Protein AF-A0A7G1INW5-F1 (afdb_monomer)

Foldseek 3Di:
DDDDPPPQFFCFDWDAAPQPPDIATEREGEALDVVSVLVLLQVCLVVVFQHEFEAELRHGHGCLQDGHRYYYYYQLSNWDFPDAALVQQKTKTWQNHFQVNVQVVHVVSQWHQLADDPDRRTGNLRQQQQQAHHQQCVPRNTQLSFWQWWFFQASNSDTDIDGCPDPVVVLSVCNRNVSCPRGGTTMTMGRTDGHPDQKKWKFKFKDFFPVRVVCVVVVCCLVVASGWDKDWDPDDAFDPDPTGTIMIIIIGIDGDDPVRVVVCPPDDDDDPPDDDDDDDDDDDDPDRPRPRDTDIGRPDDPDPPPDPDPDDPDDDDDDDD

Nearest PDB structures (foldseek):
  4p8h-assembly2_B  TM=9.843E-01  e=8.070E-41  Mycobacterium tuberculosis H37Rv
  4f4q-assembly1_A  TM=9.851E-01  e=1.092E-40  Mycolicibacterium smegmatis MC2 155
  4p8m-assembly1_A  TM=9.332E-01  e=2.135E-41  Mycobacterium tuberculosis H37Rv
  4ff6-assembly1_A  TM=9.360E-01  e=2.888E-41  Mycobacterium tuberculosis
  4aut-assembly1_A  TM=9.882E-01  e=2.821E-37  Mycolicibacterium smegmatis

pLDDT: mean 79.27, std 26.84, range [24.95, 98.94]

InterPro domains:
  IPR006094 FAD linked oxidase, N-terminal [PF01565] (34-162)
  IPR016166 FAD-binding domain, PCMH-type [PS51387] (21-195)
  IPR016167 FAD-binding, type PCMH, subdomain 1 [G3DSA:3.30.43.10] (7-86)
  IPR016169 FAD-binding, type PCMH, subdomain 2 [G3DSA:3.30.465.10] (87-204)
  IPR036318 FAD-binding, type PCMH-like superfamily [SSF56176] (11-194)
  IPR050432 FAD-linked Oxidoreductases in Biosynthesis Pathways [PTHR13878] (26-263)

Solvent-accessible surface area (backbone atoms only — not comparable to full-atom values): 18188 Å² total; per-residue (Å²): 136,84,80,81,79,83,72,76,68,57,42,84,38,82,42,53,18,58,68,68,49,86,71,36,46,19,32,37,36,61,52,64,49,67,68,60,51,42,53,51,43,35,51,36,55,77,66,74,51,74,43,74,35,53,20,47,68,52,69,56,49,57,64,73,64,59,34,70,71,13,34,28,36,37,35,61,44,31,48,52,75,78,49,75,39,64,89,79,28,37,36,34,30,24,16,22,28,29,48,50,60,51,37,66,66,32,45,86,54,32,30,35,71,70,56,55,47,101,58,50,72,40,11,48,36,47,35,30,15,59,34,38,52,26,52,29,31,96,69,65,45,38,36,47,76,34,48,58,31,36,35,33,36,32,63,88,50,50,76,41,80,29,26,70,86,45,99,48,19,68,61,34,57,51,35,38,50,30,56,37,75,67,33,41,57,54,30,36,30,34,50,40,37,79,37,78,50,74,35,28,39,29,46,42,48,68,34,68,19,45,58,52,48,52,46,55,71,66,72,58,58,55,82,77,38,52,26,50,56,69,51,72,47,88,73,64,71,61,50,98,60,95,60,40,40,16,41,27,54,36,48,35,28,38,79,29,52,59,72,63,58,67,71,45,84,77,67,78,83,71,83,83,73,89,70,93,71,86,77,79,91,76,84,91,75,94,70,83,68,75,52,90,54,76,39,82,43,65,75,69,73,81,70,76,80,80,73,79,76,95,80,74,85,74,78,81,86,78,84,82,131

Mean predicted aligned error: 12.09 Å

Structure (mmCIF, N/CA/C/O backbone):
data_AF-A0A7G1INW5-F1
#
_entry.id   AF-A0A7G1INW5-F1
#
loop_
_atom_site.group_PDB
_atom_site.id
_atom_site.type_symbol
_atom_site.label_atom_id
_atom_site.label_alt_id
_atom_site.label_comp_id
_atom_site.label_asym_id
_atom_site.label_entity_id
_atom_site.label_seq_id
_atom_site.pdbx_PDB_ins_code
_atom_site.Cartn_x
_atom_site.Cartn_y
_atom_site.Cartn_z
_atom_site.occupancy
_atom_site.B_iso_or_equiv
_atom_site.auth_seq_id
_atom_site.auth_comp_id
_atom_site.auth_asym_id
_atom_site.auth_atom_id
_atom_site.pdbx_PDB_model_num
ATOM 1 N N . MET A 1 1 ? -14.902 -18.737 37.423 1.00 35.78 1 MET A N 1
ATOM 2 C CA . MET A 1 1 ? -14.352 -18.614 36.057 1.00 35.78 1 MET A CA 1
ATOM 3 C C . MET A 1 1 ? -13.953 -17.166 35.841 1.00 35.78 1 MET A C 1
ATOM 5 O O . MET A 1 1 ? -14.799 -16.330 35.567 1.00 35.78 1 MET A O 1
ATOM 9 N N . THR A 1 2 ? -12.687 -16.851 36.089 1.00 31.91 2 THR A N 1
ATOM 10 C CA . THR A 1 2 ? -12.099 -15.530 35.863 1.00 31.91 2 THR A CA 1
ATOM 11 C C . THR A 1 2 ? -11.792 -15.382 34.375 1.00 31.91 2 THR A C 1
ATOM 13 O O . THR A 1 2 ? -10.834 -15.964 33.873 1.00 31.91 2 THR A O 1
ATOM 16 N N . MET A 1 3 ? -12.636 -14.637 33.658 1.00 31.34 3 MET A N 1
ATOM 17 C CA . MET A 1 3 ? -12.328 -14.143 32.315 1.00 31.34 3 MET A CA 1
ATOM 18 C C . MET A 1 3 ? -11.122 -13.207 32.435 1.00 31.34 3 MET A C 1
ATOM 20 O O . MET A 1 3 ? -11.222 -12.130 33.019 1.00 31.34 3 MET A O 1
ATOM 24 N N . SER A 1 4 ? -9.967 -13.653 31.949 1.00 34.66 4 SER A N 1
ATOM 25 C CA . SER A 1 4 ? -8.759 -12.838 31.865 1.00 34.66 4 SER A CA 1
ATOM 26 C C . SER A 1 4 ? -8.990 -11.750 30.816 1.00 34.66 4 SER A C 1
ATOM 28 O O . SER A 1 4 ? -9.041 -12.025 29.618 1.00 34.66 4 SER A O 1
ATOM 30 N N . SER A 1 5 ? -9.203 -10.515 31.267 1.00 39.53 5 SER A N 1
ATOM 31 C CA . SER A 1 5 ? -9.251 -9.346 30.398 1.00 39.53 5 SER A CA 1
ATOM 32 C C . SER A 1 5 ? -7.827 -8.998 29.964 1.00 39.53 5 SER A C 1
ATOM 34 O O . SER A 1 5 ? -7.125 -8.264 30.660 1.00 39.53 5 SER A O 1
ATOM 36 N N . ASN A 1 6 ? -7.394 -9.498 28.809 1.00 37.25 6 ASN A N 1
ATOM 37 C CA . ASN A 1 6 ? -6.262 -8.910 28.093 1.00 37.25 6 ASN A CA 1
ATOM 38 C C . ASN A 1 6 ? -6.704 -7.550 27.532 1.00 37.25 6 ASN A C 1
ATOM 40 O O . ASN A 1 6 ? -7.019 -7.408 26.355 1.00 37.25 6 ASN A O 1
ATOM 44 N N . ALA A 1 7 ? -6.791 -6.543 28.400 1.00 45.34 7 ALA A N 1
ATOM 45 C CA . ALA A 1 7 ? -6.911 -5.163 27.969 1.00 45.34 7 ALA A CA 1
ATOM 46 C C . ALA A 1 7 ? -5.597 -4.792 27.265 1.00 45.34 7 ALA A C 1
ATOM 48 O O . ALA A 1 7 ? -4.561 -4.637 27.907 1.00 45.34 7 ALA A O 1
ATOM 49 N N . SER A 1 8 ? -5.616 -4.711 25.933 1.00 57.28 8 SER A N 1
ATOM 50 C CA . SER A 1 8 ? -4.491 -4.190 25.159 1.00 57.28 8 SER A CA 1
ATOM 51 C C . SER A 1 8 ? -4.379 -2.689 25.431 1.00 57.28 8 SER A C 1
ATOM 53 O O . SER A 1 8 ? -5.092 -1.878 24.834 1.00 57.28 8 SER A O 1
ATOM 55 N N . PHE A 1 9 ? -3.539 -2.314 26.390 1.00 75.00 9 PHE A N 1
ATOM 56 C CA . PHE A 1 9 ? -3.277 -0.913 26.691 1.00 75.00 9 PHE A CA 1
ATOM 57 C C . PHE A 1 9 ? -2.397 -0.305 25.598 1.00 75.00 9 PHE A C 1
ATOM 59 O O . PHE A 1 9 ? -1.414 -0.912 25.168 1.00 75.00 9 PHE A O 1
ATOM 66 N N . ALA A 1 10 ? -2.756 0.895 25.144 1.00 85.81 10 ALA A N 1
ATOM 67 C CA . ALA A 1 10 ? -1.883 1.663 24.275 1.00 85.81 10 ALA A CA 1
ATOM 68 C C . ALA A 1 10 ? -0.628 2.076 25.063 1.00 85.81 10 ALA A C 1
ATOM 70 O O . ALA A 1 10 ? -0.716 2.421 26.241 1.00 85.81 10 ALA A O 1
ATOM 71 N N . THR A 1 11 ? 0.542 1.991 24.431 1.00 94.00 11 THR A N 1
ATOM 72 C CA . THR A 1 11 ? 1.830 2.277 25.079 1.00 94.00 11 THR A CA 1
ATOM 73 C C . THR A 1 11 ? 2.397 3.603 24.575 1.00 94.00 11 THR A C 1
ATOM 75 O O . THR A 1 11 ? 2.613 3.717 23.362 1.00 94.00 11 THR A O 1
ATOM 78 N N . PRO A 1 12 ? 2.726 4.570 25.454 1.00 97.00 12 PRO A N 1
ATOM 79 C CA . PRO A 1 12 ? 3.440 5.777 25.053 1.00 97.00 12 PRO A CA 1
ATOM 80 C C . PRO A 1 12 ? 4.774 5.420 24.395 1.00 97.00 12 PRO A C 1
ATOM 82 O O . PRO A 1 12 ? 5.661 4.838 25.019 1.00 97.00 12 PRO A O 1
ATOM 85 N N . THR A 1 13 ? 4.923 5.757 23.118 1.00 98.44 13 THR A N 1
ATOM 86 C CA . THR A 1 13 ? 6.067 5.340 22.307 1.00 98.44 13 THR A CA 1
ATOM 87 C C . THR A 1 13 ? 6.607 6.515 21.510 1.00 98.44 13 THR A C 1
ATOM 89 O O . THR A 1 13 ? 5.866 7.218 20.824 1.00 98.44 13 THR A O 1
ATOM 92 N N . ARG A 1 14 ? 7.928 6.713 21.557 1.00 98.44 14 ARG A N 1
ATOM 93 C CA . ARG A 1 14 ? 8.626 7.653 20.675 1.00 98.44 14 ARG A CA 1
ATOM 94 C C . ARG A 1 14 ? 8.758 7.041 19.281 1.00 98.44 14 ARG A C 1
ATOM 96 O O . ARG A 1 14 ? 9.449 6.039 19.111 1.00 98.44 14 ARG A O 1
ATOM 103 N N . LEU A 1 15 ? 8.134 7.664 18.290 1.00 98.69 15 LEU A N 1
ATOM 104 C CA . LEU A 1 15 ? 8.113 7.213 16.903 1.00 98.69 15 LEU A CA 1
ATOM 105 C C . LEU A 1 15 ? 8.943 8.128 16.005 1.00 98.69 15 LEU A C 1
ATOM 107 O O . LEU A 1 15 ? 9.103 9.316 16.275 1.00 98.69 15 LEU A O 1
ATOM 111 N N . THR A 1 16 ? 9.462 7.535 14.933 1.00 98.69 16 THR A N 1
ATOM 112 C CA . THR A 1 16 ? 10.056 8.221 13.780 1.00 98.69 16 THR A CA 1
ATOM 113 C C . THR A 1 16 ? 9.686 7.447 12.512 1.00 98.69 16 THR A C 1
ATOM 115 O O . THR A 1 16 ? 9.331 6.255 12.580 1.00 98.69 16 THR A O 1
ATOM 118 N N . GLY A 1 17 ? 9.796 8.100 11.357 1.00 98.38 17 GLY A N 1
ATOM 119 C CA . GLY A 1 17 ? 9.902 7.421 10.069 1.00 98.38 17 GLY A CA 1
ATOM 120 C C . GLY A 1 17 ? 11.229 6.677 9.908 1.00 98.38 17 GLY A C 1
ATOM 121 O O . GLY A 1 17 ? 12.112 6.721 10.771 1.00 98.38 17 GLY A O 1
ATOM 122 N N . TRP A 1 18 ? 11.403 6.009 8.771 1.00 98.31 18 TRP A N 1
ATOM 123 C CA . TRP A 1 18 ? 12.612 5.236 8.472 1.00 98.31 18 TRP A CA 1
ATOM 124 C C . TRP A 1 18 ? 13.891 6.089 8.481 1.00 98.31 18 TRP A C 1
ATOM 126 O O . TRP A 1 18 ? 14.957 5.601 8.856 1.00 98.31 18 TRP A O 1
ATOM 136 N N . GLY A 1 19 ? 13.778 7.381 8.144 1.00 98.12 19 GLY A N 1
ATOM 137 C CA . GLY A 1 19 ? 14.882 8.344 8.178 1.00 98.12 19 GLY A CA 1
ATOM 138 C C . GLY A 1 19 ? 15.325 8.769 9.583 1.00 98.12 19 GLY A C 1
ATOM 139 O O . GLY A 1 19 ? 16.344 9.441 9.712 1.00 98.12 19 GLY A O 1
ATOM 140 N N . ARG A 1 20 ? 14.599 8.371 10.640 1.00 98.38 20 ARG A N 1
ATOM 141 C CA . ARG A 1 20 ? 14.895 8.693 12.051 1.00 98.38 20 ARG A CA 1
ATOM 142 C C . ARG A 1 20 ? 14.927 10.196 12.375 1.00 98.38 20 ARG A C 1
ATOM 144 O O . ARG A 1 20 ? 15.610 10.614 13.310 1.00 98.38 20 ARG A O 1
ATOM 151 N N . THR A 1 21 ? 14.171 11.001 11.636 1.00 98.19 21 THR A N 1
ATOM 152 C CA . THR A 1 21 ? 14.002 12.447 11.857 1.00 98.19 21 THR A CA 1
ATOM 153 C C . THR A 1 21 ? 12.649 12.755 12.516 1.00 98.19 21 THR A C 1
ATOM 155 O O . THR A 1 21 ? 11.816 11.862 12.664 1.00 98.19 21 THR A O 1
ATOM 158 N N . ALA A 1 22 ? 12.455 14.007 12.957 1.00 98.12 22 ALA A N 1
ATOM 159 C CA . ALA A 1 22 ? 11.189 14.546 13.484 1.00 98.12 22 ALA A CA 1
ATOM 160 C C . ALA A 1 22 ? 10.443 13.625 14.485 1.00 98.12 22 ALA A C 1
ATOM 162 O O . ALA A 1 22 ? 9.291 13.248 14.252 1.00 98.12 22 ALA A O 1
ATOM 163 N N . PRO A 1 23 ? 11.081 13.230 15.604 1.00 98.50 23 PRO A N 1
ATOM 164 C CA . PRO A 1 23 ? 10.469 12.318 16.559 1.00 98.50 23 PRO A CA 1
ATOM 165 C C . PRO A 1 23 ? 9.257 12.942 17.255 1.00 98.50 23 PRO A C 1
ATOM 167 O O . PRO A 1 23 ? 9.300 14.095 17.680 1.00 98.50 23 PRO A O 1
ATOM 170 N N . SER A 1 24 ? 8.217 12.141 17.471 1.00 98.56 24 SER A N 1
ATOM 171 C CA . SER A 1 24 ? 7.068 12.501 18.308 1.00 98.56 24 SER A CA 1
ATOM 172 C C . SER A 1 24 ? 6.654 11.321 19.190 1.00 98.56 24 SER A C 1
ATOM 174 O O . SER A 1 24 ? 6.980 10.172 18.889 1.00 98.56 24 SER A O 1
ATOM 176 N N . VAL A 1 25 ? 5.997 11.594 20.320 1.00 98.44 25 VAL A N 1
ATOM 177 C CA . VAL A 1 25 ? 5.454 10.551 21.205 1.00 98.44 25 VAL A CA 1
ATOM 178 C C . VAL A 1 25 ? 3.970 10.386 20.915 1.00 98.44 25 VAL A C 1
ATOM 180 O O . VAL A 1 25 ? 3.252 11.382 20.848 1.00 98.44 25 VAL A O 1
ATOM 183 N N . ALA A 1 26 ? 3.531 9.144 20.748 1.00 98.00 26 ALA A N 1
ATOM 184 C CA . ALA A 1 26 ? 2.137 8.773 20.548 1.00 98.00 26 ALA A CA 1
ATOM 185 C C . ALA A 1 26 ? 1.792 7.570 21.427 1.00 98.00 26 ALA A C 1
ATOM 187 O O . ALA A 1 26 ? 2.672 6.765 21.743 1.00 98.00 26 ALA A O 1
ATOM 188 N N . ASP A 1 27 ? 0.520 7.415 21.770 1.00 97.12 27 ASP A N 1
ATOM 189 C CA . ASP A 1 27 ? 0.032 6.174 22.357 1.00 97.12 27 ASP A CA 1
ATOM 190 C C . ASP A 1 27 ? -0.114 5.141 21.240 1.00 97.12 27 ASP A C 1
ATOM 192 O O . ASP A 1 27 ? -0.827 5.369 20.265 1.00 97.12 27 ASP A O 1
ATOM 196 N N . VAL A 1 28 ? 0.594 4.016 21.340 1.00 98.00 28 VAL A N 1
ATOM 197 C CA . VAL A 1 28 ? 0.582 2.969 20.311 1.00 98.00 28 VAL A CA 1
ATOM 198 C C . VAL A 1 28 ? -0.287 1.807 20.759 1.00 98.00 28 VAL A C 1
ATOM 200 O O . VAL A 1 28 ? 0.054 1.106 21.712 1.00 98.00 28 VAL A O 1
ATOM 203 N N . LEU A 1 29 ? -1.386 1.579 20.045 1.00 97.38 29 LEU A N 1
ATOM 204 C CA . LEU A 1 29 ? -2.215 0.387 20.180 1.00 97.38 29 LEU A CA 1
ATOM 205 C C . LEU A 1 29 ? -1.745 -0.674 19.184 1.00 97.38 29 LEU A C 1
ATOM 207 O O . LEU A 1 29 ? -1.692 -0.422 17.983 1.00 97.38 29 LEU A O 1
ATOM 211 N N . ARG A 1 30 ? -1.468 -1.880 19.677 1.00 97.44 30 ARG A N 1
ATOM 212 C CA . ARG A 1 30 ? -1.197 -3.058 18.850 1.00 97.44 30 ARG A CA 1
ATOM 213 C C . ARG A 1 30 ? -2.062 -4.212 19.329 1.00 97.44 30 ARG A C 1
ATOM 215 O O . ARG A 1 30 ? -1.962 -4.624 20.481 1.00 97.44 30 ARG A O 1
ATOM 222 N N . THR A 1 31 ? -2.903 -4.731 18.447 1.00 96.81 31 THR A N 1
ATOM 223 C CA . THR A 1 31 ? -3.832 -5.821 18.753 1.00 96.81 31 THR A CA 1
ATOM 224 C C . THR A 1 31 ? -4.128 -6.617 17.480 1.00 96.81 31 THR A C 1
ATOM 226 O O . THR A 1 31 ? -4.162 -6.019 16.403 1.00 96.81 31 THR A O 1
ATOM 229 N N . PRO A 1 32 ? -4.320 -7.944 17.568 1.00 96.12 32 PRO A N 1
ATOM 230 C CA . PRO A 1 32 ? -4.829 -8.741 16.455 1.00 96.12 32 PRO A CA 1
ATOM 231 C C . PRO A 1 32 ? -6.358 -8.670 16.314 1.00 96.12 32 PRO A C 1
ATOM 233 O O . PRO A 1 32 ? -6.903 -9.245 15.380 1.00 96.12 32 PRO A O 1
ATOM 236 N N . ASP A 1 33 ? -7.057 -8.017 17.247 1.00 95.94 33 ASP A N 1
ATOM 237 C CA . ASP A 1 33 ? -8.519 -7.960 17.278 1.00 95.94 33 ASP A CA 1
ATOM 238 C C . ASP A 1 33 ? -9.048 -6.681 16.589 1.00 95.94 33 ASP A C 1
ATOM 240 O O . ASP A 1 33 ? -8.858 -5.580 17.129 1.00 95.94 33 ASP A O 1
ATOM 244 N N . PRO A 1 34 ? -9.731 -6.788 15.430 1.00 94.38 34 PRO A N 1
ATOM 245 C CA . PRO A 1 34 ? -10.283 -5.631 14.726 1.00 94.38 34 PRO A CA 1
ATOM 246 C C . PRO A 1 34 ? -11.381 -4.906 15.521 1.00 94.38 34 PRO A C 1
ATOM 248 O O . PRO A 1 34 ? -11.529 -3.693 15.374 1.00 94.38 34 PRO A O 1
ATOM 251 N N . GLU A 1 35 ? -12.094 -5.583 16.427 1.00 93.75 35 GLU A N 1
ATOM 252 C CA . GLU A 1 35 ? -13.106 -4.946 17.283 1.00 93.75 35 GLU A CA 1
ATOM 253 C C . GLU A 1 35 ? -12.471 -3.988 18.293 1.00 93.75 35 GLU A C 1
ATOM 255 O O . GLU A 1 35 ? -13.030 -2.944 18.642 1.00 93.75 35 GLU A O 1
ATOM 260 N N . VAL A 1 36 ? -11.269 -4.316 18.771 1.00 95.12 36 VAL A N 1
ATOM 261 C CA . VAL A 1 36 ? -10.503 -3.427 19.651 1.00 95.12 36 VAL A CA 1
ATOM 262 C C . VAL A 1 36 ? -10.016 -2.198 18.882 1.00 95.12 36 VAL A C 1
ATOM 264 O O . VAL A 1 36 ? -10.053 -1.095 19.430 1.00 95.12 36 VAL A O 1
ATOM 267 N N . ILE A 1 37 ? -9.625 -2.360 17.613 1.00 95.50 37 ILE A N 1
ATOM 268 C CA . ILE A 1 37 ? -9.266 -1.246 16.720 1.00 95.50 37 ILE A CA 1
ATOM 269 C C . ILE A 1 37 ? -10.476 -0.322 16.519 1.00 95.50 37 ILE A C 1
ATOM 271 O O . ILE A 1 37 ? -10.365 0.881 16.755 1.00 95.50 37 ILE A O 1
ATOM 275 N N . ALA A 1 38 ? -11.643 -0.878 16.178 1.00 94.00 38 ALA A N 1
ATOM 276 C CA . ALA A 1 38 ? -12.883 -0.121 15.993 1.00 94.00 38 ALA A CA 1
ATOM 277 C C . ALA A 1 38 ? -13.277 0.678 17.244 1.00 94.00 38 ALA A C 1
ATOM 279 O O . ALA A 1 38 ? -13.530 1.882 17.172 1.00 94.00 38 ALA A O 1
ATOM 280 N N . LYS A 1 39 ? -13.229 0.044 18.423 1.00 92.75 39 LYS A N 1
ATOM 281 C CA . LYS A 1 39 ? -13.494 0.716 19.706 1.00 92.75 39 LYS A CA 1
ATOM 282 C C . LYS A 1 39 ? -12.496 1.833 20.003 1.00 92.75 39 LYS A C 1
ATOM 284 O O . LYS A 1 39 ? -12.881 2.838 20.597 1.00 92.75 39 LYS A O 1
ATOM 289 N N . ALA A 1 40 ? -11.228 1.670 19.633 1.00 92.62 40 ALA A N 1
ATOM 290 C CA . ALA A 1 40 ? -10.216 2.701 19.834 1.00 92.62 40 ALA A CA 1
ATOM 291 C C . ALA A 1 40 ? -10.452 3.921 18.930 1.00 92.62 40 ALA A C 1
ATOM 293 O O . ALA A 1 40 ? -10.349 5.050 19.408 1.00 92.62 40 ALA A O 1
ATOM 294 N N . VAL A 1 41 ? -10.837 3.701 17.667 1.00 92.25 41 VAL A N 1
ATOM 295 C CA . VAL A 1 41 ? -11.209 4.777 16.733 1.00 92.25 41 VAL A CA 1
ATOM 296 C C . VAL A 1 41 ? -12.448 5.528 17.221 1.00 92.25 41 VAL A C 1
ATOM 298 O O . VAL A 1 41 ? -12.394 6.750 17.343 1.00 92.25 41 VAL A O 1
ATOM 301 N N . ALA A 1 42 ? -13.516 4.815 17.592 1.00 89.38 42 ALA A N 1
ATOM 302 C CA . ALA A 1 42 ? -14.740 5.434 18.107 1.00 89.38 42 ALA A CA 1
ATOM 303 C C . ALA A 1 42 ? -14.469 6.292 19.358 1.00 89.38 42 ALA A C 1
ATOM 305 O O . ALA A 1 42 ? -14.872 7.449 19.432 1.00 89.38 42 ALA A O 1
ATOM 306 N N . ARG A 1 43 ? -13.678 5.773 20.311 1.00 88.12 43 ARG A N 1
ATOM 307 C CA . ARG A 1 43 ? -13.267 6.539 21.501 1.00 88.12 43 ARG A CA 1
ATOM 308 C C . ARG A 1 43 ? -12.487 7.800 21.149 1.00 88.12 43 ARG A C 1
ATOM 310 O O . ARG A 1 43 ? -12.674 8.822 21.804 1.00 88.12 43 ARG A O 1
ATOM 317 N N . ALA A 1 44 ? -11.591 7.734 20.166 1.00 87.19 44 ALA A N 1
ATOM 318 C CA . ALA A 1 44 ? -10.801 8.887 19.750 1.00 87.19 44 ALA A CA 1
ATOM 319 C C . ALA A 1 44 ? -11.668 9.979 19.099 1.00 87.19 44 ALA A C 1
ATOM 321 O O . ALA A 1 44 ? -11.397 11.162 19.322 1.00 87.19 44 ALA A O 1
ATOM 322 N N . ALA A 1 45 ? -12.716 9.586 18.366 1.00 83.88 45 ALA A N 1
ATOM 323 C CA . ALA A 1 45 ? -13.694 10.496 17.775 1.00 83.88 45 ALA A CA 1
ATOM 324 C C . ALA A 1 45 ? -14.552 11.206 18.839 1.00 83.88 45 ALA A C 1
ATOM 326 O O . ALA A 1 45 ? -14.691 12.427 18.791 1.00 83.88 45 ALA A O 1
ATOM 327 N N . ASP A 1 46 ? -15.043 10.476 19.846 1.00 80.69 46 ASP A N 1
ATOM 328 C CA . ASP A 1 46 ? -15.917 11.028 20.898 1.00 80.69 46 ASP A CA 1
ATOM 329 C C . ASP A 1 46 ? -15.194 11.974 21.871 1.00 80.69 46 ASP A C 1
ATOM 331 O O . ASP A 1 46 ? -15.797 12.862 22.471 1.00 80.69 46 ASP A O 1
ATOM 335 N N . SER A 1 47 ? -13.891 11.772 22.065 1.00 76.25 47 SER A N 1
ATOM 336 C CA . SER A 1 47 ? -13.110 12.462 23.101 1.00 76.25 47 SER A CA 1
ATOM 337 C C . SER A 1 47 ? -12.443 13.760 22.636 1.00 76.25 47 SER A C 1
ATOM 339 O O . SER A 1 47 ? -11.762 14.405 23.433 1.00 76.25 47 SER A O 1
ATOM 341 N N . GLY A 1 48 ? -12.599 14.151 21.363 1.00 69.25 48 GLY A N 1
ATOM 342 C CA . GLY A 1 48 ? -11.926 15.333 20.806 1.00 69.25 48 GLY A CA 1
ATOM 343 C C . GLY A 1 48 ? -10.396 15.255 20.901 1.00 69.25 48 GLY A C 1
ATOM 344 O O . GLY A 1 48 ? -9.721 16.276 21.032 1.00 69.25 48 GLY A O 1
ATOM 345 N N . THR A 1 49 ? -9.845 14.037 20.903 1.00 82.50 49 THR A N 1
ATOM 346 C CA . THR A 1 49 ? -8.399 13.801 21.009 1.00 82.50 49 THR A CA 1
ATOM 347 C C . THR A 1 49 ? -7.642 14.322 19.788 1.00 82.50 49 THR A C 1
ATOM 349 O O . THR A 1 49 ? -8.213 14.740 18.783 1.00 82.50 49 THR A O 1
ATOM 352 N N . ARG A 1 50 ? -6.309 14.242 19.841 1.00 91.75 50 ARG A N 1
ATOM 353 C CA . ARG A 1 50 ? -5.388 14.573 18.741 1.00 91.75 50 ARG A CA 1
ATOM 354 C C . ARG A 1 50 ? -5.532 13.666 17.499 1.00 91.75 50 ARG A C 1
ATOM 356 O O . ARG A 1 50 ? -4.702 13.749 16.600 1.00 91.75 50 ARG A O 1
ATOM 363 N N . GLY A 1 51 ? -6.552 12.809 17.436 1.00 93.31 51 GLY A N 1
ATOM 364 C CA . GLY A 1 51 ? -6.863 11.943 16.301 1.00 93.31 51 GLY A CA 1
ATOM 365 C C . GLY A 1 51 ? -6.146 10.593 16.325 1.00 93.31 51 GLY A C 1
ATOM 366 O O . GLY A 1 51 ? -5.451 10.236 17.283 1.00 93.31 51 GLY A O 1
ATOM 367 N N . VAL A 1 52 ? -6.315 9.844 15.236 1.00 95.31 52 VAL A N 1
ATOM 368 C CA . VAL A 1 52 ? -5.797 8.483 15.056 1.00 95.31 52 VAL A CA 1
ATOM 369 C C . VAL A 1 52 ? -5.094 8.381 13.710 1.00 95.31 52 VAL A C 1
ATOM 371 O O . VAL A 1 52 ? -5.585 8.926 12.726 1.00 95.31 52 VAL A O 1
ATOM 374 N N . ILE A 1 53 ? -3.978 7.656 13.655 1.00 98.06 53 ILE A N 1
ATOM 375 C CA . ILE A 1 53 ? -3.348 7.267 12.390 1.00 98.06 53 ILE A CA 1
ATOM 376 C C . ILE A 1 53 ? -2.959 5.789 12.409 1.00 98.06 53 ILE A C 1
ATOM 378 O O . ILE A 1 53 ? -2.506 5.258 13.429 1.00 98.06 53 ILE A O 1
ATOM 382 N N . ALA A 1 54 ? -3.128 5.110 11.278 1.00 98.50 54 ALA A N 1
ATOM 383 C CA . ALA A 1 54 ? -2.636 3.752 11.109 1.00 98.50 54 ALA A CA 1
ATOM 384 C C . ALA A 1 54 ? -1.118 3.755 10.879 1.00 98.50 54 ALA A C 1
ATOM 386 O O . ALA A 1 54 ? -0.560 4.617 10.200 1.00 98.50 54 ALA A O 1
ATOM 387 N N . ARG A 1 55 ? -0.436 2.741 11.405 1.00 98.81 55 ARG A N 1
ATOM 388 C CA . ARG A 1 55 ? 0.986 2.499 11.179 1.00 98.81 55 ARG A CA 1
ATOM 389 C C . ARG A 1 55 ? 1.187 1.063 10.720 1.00 98.81 55 ARG A C 1
ATOM 391 O O . ARG A 1 55 ? 0.822 0.118 11.408 1.00 98.81 55 ARG A O 1
ATOM 398 N N . GLY A 1 56 ? 1.793 0.911 9.546 1.00 98.69 56 GLY A N 1
ATOM 399 C CA . GLY A 1 56 ? 2.300 -0.375 9.070 1.00 98.69 56 GLY A CA 1
ATOM 400 C C . GLY A 1 56 ? 3.695 -0.669 9.627 1.00 98.69 56 GLY A C 1
ATOM 401 O O . GLY A 1 56 ? 4.046 -0.307 10.744 1.00 98.69 56 GLY A O 1
ATOM 402 N N . LEU A 1 57 ? 4.573 -1.228 8.796 1.00 98.62 57 LEU A N 1
ATOM 403 C CA . LEU A 1 57 ? 5.952 -1.544 9.190 1.00 98.62 57 LEU A CA 1
ATOM 404 C C . LEU A 1 57 ? 6.879 -0.313 9.336 1.00 98.62 57 LEU A C 1
ATOM 406 O O . LEU A 1 57 ? 8.072 -0.478 9.569 1.00 98.62 57 LEU A O 1
ATOM 410 N N . GLY A 1 58 ? 6.391 0.925 9.198 1.00 98.06 58 GLY A N 1
ATOM 411 C CA . GLY A 1 58 ? 7.204 2.133 9.420 1.00 98.06 58 GLY A CA 1
ATOM 412 C C . GLY A 1 58 ? 8.357 2.321 8.423 1.00 98.06 58 GLY A C 1
ATOM 413 O O . GLY A 1 58 ? 9.429 2.777 8.808 1.00 98.06 58 GLY A O 1
ATOM 414 N N . ARG A 1 59 ? 8.158 1.915 7.160 1.00 98.56 59 ARG A N 1
ATOM 415 C CA . ARG A 1 59 ? 9.149 2.048 6.071 1.00 98.56 59 ARG A CA 1
ATOM 416 C C . ARG A 1 59 ? 9.030 3.352 5.273 1.00 98.56 59 ARG A C 1
ATOM 418 O O . ARG A 1 59 ? 9.935 3.659 4.507 1.00 98.56 59 ARG A O 1
ATOM 425 N N . SER A 1 60 ? 7.962 4.127 5.475 1.00 98.12 60 SER A N 1
ATOM 426 C CA . SER A 1 60 ? 7.930 5.523 5.030 1.00 98.12 60 SER A CA 1
ATOM 427 C C . SER A 1 60 ? 9.005 6.318 5.773 1.00 98.12 60 SER A C 1
ATOM 429 O O . SER A 1 60 ? 9.224 6.106 6.968 1.00 98.12 60 SER A O 1
ATOM 431 N N . TYR A 1 61 ? 9.703 7.202 5.063 1.00 98.56 61 TYR A N 1
ATOM 432 C CA . TYR A 1 61 ? 10.831 7.953 5.615 1.00 98.56 61 TYR A CA 1
ATOM 433 C C . TYR A 1 61 ? 10.392 9.123 6.495 1.00 98.56 61 TYR A C 1
ATOM 435 O O . TYR A 1 61 ? 11.092 9.423 7.462 1.00 98.56 61 TYR A O 1
ATOM 443 N N . GLY A 1 62 ? 9.269 9.754 6.141 1.00 97.38 62 GLY A N 1
ATOM 444 C CA . GLY A 1 62 ? 8.723 10.934 6.807 1.00 97.38 62 GLY A CA 1
ATOM 445 C C . GLY A 1 62 ? 7.834 10.606 8.007 1.00 97.38 62 GLY A C 1
ATOM 446 O O . GLY A 1 62 ? 7.985 9.579 8.665 1.00 97.38 62 GLY A O 1
ATOM 447 N N . ASP A 1 63 ? 6.890 11.497 8.283 1.00 98.25 63 ASP A N 1
ATOM 448 C CA . ASP A 1 63 ? 6.057 11.532 9.486 1.00 98.25 63 ASP A CA 1
ATOM 449 C C . ASP A 1 63 ? 4.593 11.115 9.255 1.00 98.25 63 ASP A C 1
ATOM 451 O O . ASP A 1 63 ? 3.777 11.180 10.170 1.00 98.25 63 ASP A O 1
ATOM 455 N N . ASN A 1 64 ? 4.252 10.602 8.072 1.00 98.19 64 ASN A N 1
ATOM 456 C CA . ASN A 1 64 ? 2.883 10.190 7.741 1.00 98.19 64 ASN A CA 1
ATOM 457 C C . ASN A 1 64 ? 2.322 9.044 8.611 1.00 98.19 64 ASN A C 1
ATOM 459 O O . ASN A 1 64 ? 1.113 8.874 8.684 1.00 98.19 64 ASN A O 1
ATOM 463 N N . ALA A 1 65 ? 3.172 8.262 9.286 1.00 98.44 65 ALA A N 1
ATOM 464 C CA . ALA A 1 65 ? 2.770 7.134 10.138 1.00 98.44 65 ALA A CA 1
ATOM 465 C C . ALA A 1 65 ? 3.039 7.379 11.639 1.00 98.44 65 ALA A C 1
ATOM 467 O O . ALA A 1 65 ? 3.403 6.447 12.372 1.00 98.44 65 ALA A O 1
ATOM 468 N N . GLN A 1 66 ? 2.944 8.635 12.084 1.00 98.44 66 GLN A N 1
ATOM 469 C CA . GLN A 1 66 ? 3.045 9.053 13.486 1.00 98.44 66 GLN A CA 1
ATOM 470 C C . GLN A 1 66 ? 2.013 10.144 13.797 1.00 98.44 66 GLN A C 1
ATOM 472 O O . GLN A 1 66 ? 1.660 10.934 12.931 1.00 98.44 66 GLN A O 1
ATOM 477 N N . ASN A 1 67 ? 1.546 10.200 15.047 1.00 97.75 67 ASN A N 1
ATOM 478 C CA . ASN A 1 67 ? 0.614 11.230 15.500 1.00 97.75 67 ASN A CA 1
ATOM 479 C C . ASN A 1 67 ? 1.004 11.746 16.894 1.00 97.75 67 ASN A C 1
ATOM 481 O O . ASN A 1 67 ? 0.649 11.156 17.913 1.00 97.75 67 ASN A O 1
ATOM 485 N N . GLY A 1 68 ? 1.770 12.838 16.937 1.00 97.25 68 GLY A N 1
ATOM 486 C CA . GLY A 1 68 ? 2.286 13.411 18.181 1.00 97.25 68 GLY A CA 1
ATOM 487 C C . GLY A 1 68 ? 1.178 13.846 19.148 1.00 97.25 68 GLY A C 1
ATOM 488 O O . GLY A 1 68 ? 0.392 14.752 18.846 1.00 97.25 68 GLY A O 1
ATOM 489 N N . GLY A 1 69 ? 1.158 13.218 20.326 1.00 95.31 69 GLY A N 1
ATOM 490 C CA . GLY A 1 69 ? 0.145 13.405 21.367 1.00 95.31 69 GLY A CA 1
ATOM 491 C C . GLY A 1 69 ? -1.201 12.739 21.067 1.00 95.31 69 GLY A C 1
ATOM 492 O O . GLY A 1 69 ? -2.165 13.010 21.777 1.00 95.31 69 GLY A O 1
ATOM 493 N N . GLY A 1 70 ? -1.291 11.930 20.008 1.00 95.56 70 GLY A N 1
ATOM 494 C CA . GLY A 1 70 ? -2.494 11.193 19.628 1.00 95.56 70 GLY A CA 1
ATOM 495 C C . GLY A 1 70 ? -2.293 9.681 19.638 1.00 95.56 70 GLY A C 1
ATOM 496 O O . GLY A 1 70 ? -1.325 9.165 20.202 1.00 95.56 70 GLY A O 1
ATOM 497 N N . LEU A 1 71 ? -3.227 8.979 18.996 1.00 95.75 71 LEU A N 1
ATOM 498 C CA . LEU A 1 71 ? -3.226 7.524 18.886 1.00 95.75 71 LEU A CA 1
ATOM 499 C C . LEU A 1 71 ? -2.576 7.081 17.572 1.00 95.75 71 LEU A C 1
ATOM 501 O O . LEU A 1 71 ? -2.867 7.608 16.495 1.00 95.75 71 LEU A O 1
ATOM 505 N N . VAL A 1 72 ? -1.734 6.059 17.661 1.00 98.12 72 VAL A N 1
ATOM 506 C CA . VAL A 1 72 ? -1.192 5.323 16.520 1.00 98.12 72 VAL A CA 1
ATOM 507 C C . VAL A 1 72 ? -1.622 3.867 16.641 1.00 98.12 72 VAL A C 1
ATOM 509 O O . VAL A 1 72 ? -1.399 3.236 17.672 1.00 98.12 72 VAL A O 1
ATOM 512 N N . ILE A 1 73 ? -2.218 3.315 15.588 1.00 98.00 73 ILE A N 1
ATOM 513 C CA . ILE A 1 73 ? -2.615 1.903 15.556 1.00 98.00 73 ILE A CA 1
ATOM 514 C C . ILE A 1 73 ? -1.599 1.121 14.727 1.00 98.00 73 ILE A C 1
ATOM 516 O O . ILE A 1 73 ? -1.511 1.297 13.514 1.00 98.00 73 ILE A O 1
ATOM 520 N N . ASP A 1 74 ? -0.817 0.265 15.384 1.00 98.56 74 ASP A N 1
ATOM 521 C CA . ASP A 1 74 ? 0.105 -0.659 14.727 1.00 98.56 74 ASP A CA 1
ATOM 522 C C . ASP A 1 74 ? -0.678 -1.824 14.110 1.00 98.56 74 ASP A C 1
ATOM 524 O O . ASP A 1 74 ? -1.071 -2.782 14.783 1.00 98.56 74 ASP A O 1
ATOM 528 N N . MET A 1 75 ? -0.868 -1.737 12.796 1.00 98.62 75 MET A N 1
ATOM 529 C CA . MET A 1 75 ? -1.629 -2.704 12.014 1.00 98.62 75 MET A CA 1
ATOM 530 C C . MET A 1 75 ? -0.889 -4.027 11.820 1.00 98.62 75 MET A C 1
ATOM 532 O O . MET A 1 75 ? -1.504 -4.988 11.377 1.00 98.62 75 MET A O 1
ATOM 536 N N . SER A 1 76 ? 0.397 -4.142 12.181 1.00 97.44 76 SER A N 1
ATOM 537 C CA . SER A 1 76 ? 1.142 -5.406 12.047 1.00 97.44 76 SER A CA 1
ATOM 538 C C . SER A 1 76 ? 0.601 -6.541 12.924 1.00 97.44 76 SER A C 1
ATOM 540 O O . SER A 1 76 ? 0.975 -7.695 12.720 1.00 97.44 76 SER A O 1
ATOM 542 N N . GLY A 1 77 ? -0.251 -6.225 13.909 1.00 95.19 77 GLY A N 1
ATOM 543 C CA . GLY A 1 77 ? -0.988 -7.219 14.692 1.00 95.19 77 GLY A CA 1
ATOM 544 C C . GLY A 1 77 ? -2.091 -7.936 13.904 1.00 95.19 77 GLY A C 1
ATOM 545 O O . GLY A 1 77 ? -2.411 -9.070 14.241 1.00 95.19 77 GLY A O 1
ATOM 546 N N . LEU A 1 78 ? -2.631 -7.310 12.853 1.00 97.00 78 LEU A N 1
ATOM 547 C CA . LEU A 1 78 ? -3.721 -7.826 12.024 1.00 97.00 78 LEU A CA 1
ATOM 548 C C . LEU A 1 78 ? -3.143 -8.315 10.684 1.00 97.00 78 LEU A C 1
ATOM 550 O O . LEU A 1 78 ? -3.021 -7.545 9.733 1.00 97.00 78 LEU A O 1
ATOM 554 N N . ASN A 1 79 ? -2.672 -9.564 10.630 1.00 98.00 79 ASN A N 1
ATOM 555 C CA . ASN A 1 79 ? -1.827 -10.072 9.539 1.00 98.00 79 ASN A CA 1
ATOM 556 C C . ASN A 1 79 ? -2.246 -11.451 8.994 1.00 98.00 79 ASN A C 1
ATOM 558 O O . ASN A 1 79 ? -1.392 -12.237 8.560 1.00 98.00 79 ASN A O 1
ATOM 562 N N . ASN A 1 80 ? -3.545 -11.747 8.990 1.00 98.56 80 ASN A N 1
ATOM 563 C CA . ASN A 1 80 ? -4.065 -12.986 8.427 1.00 98.56 80 ASN A CA 1
ATOM 564 C C . ASN A 1 80 ? -4.197 -12.899 6.903 1.00 98.56 80 ASN A C 1
ATOM 566 O O . ASN A 1 80 ? -4.626 -11.893 6.338 1.00 98.56 80 ASN A O 1
ATOM 570 N N . ILE A 1 81 ? -3.857 -14.001 6.237 1.00 98.75 81 ILE A N 1
ATOM 571 C CA . ILE A 1 81 ? -4.203 -14.244 4.837 1.00 98.75 81 ILE A CA 1
ATOM 572 C C . ILE A 1 81 ? -5.459 -15.112 4.854 1.00 98.75 81 ILE A C 1
ATOM 574 O O . ILE A 1 81 ? -5.398 -16.258 5.294 1.00 98.75 81 ILE A O 1
ATOM 578 N N . HIS A 1 82 ? -6.589 -14.563 4.413 1.00 98.62 82 HIS A N 1
ATOM 579 C CA . HIS A 1 82 ? -7.895 -15.223 4.501 1.00 98.62 82 HIS A CA 1
ATOM 580 C C . HIS A 1 82 ? -8.107 -16.218 3.368 1.00 98.62 82 HIS A C 1
ATOM 582 O O . HIS A 1 82 ? -8.589 -17.325 3.595 1.00 98.62 82 HIS A O 1
ATOM 588 N N . SER A 1 83 ? -7.750 -15.835 2.142 1.00 98.75 83 SER A N 1
ATOM 589 C CA . SER A 1 83 ? -7.804 -16.733 0.988 1.00 98.75 83 SER A CA 1
ATOM 590 C C . SER A 1 83 ? -6.873 -16.284 -0.137 1.00 98.75 83 SER A C 1
ATOM 592 O O . SER A 1 83 ? -6.558 -15.102 -0.273 1.00 98.75 83 SER A O 1
ATOM 594 N N . ILE A 1 84 ? -6.429 -17.248 -0.945 1.00 98.81 84 ILE A N 1
ATOM 595 C CA . ILE A 1 84 ? -5.724 -17.030 -2.210 1.00 98.81 84 ILE A CA 1
ATOM 596 C C . ILE A 1 84 ? -6.342 -17.991 -3.226 1.00 98.81 84 ILE A C 1
ATOM 598 O O . ILE A 1 84 ? -6.411 -19.193 -2.969 1.00 98.81 84 ILE A O 1
ATOM 602 N N . SER A 1 85 ? -6.800 -17.474 -4.366 1.00 98.50 85 SER A N 1
ATOM 603 C CA . SER A 1 85 ? -7.400 -18.280 -5.434 1.00 98.50 85 SER A CA 1
ATOM 604 C C . SER A 1 85 ? -6.602 -18.141 -6.723 1.00 98.50 85 SER A C 1
ATOM 606 O O . SER A 1 85 ? -6.487 -17.046 -7.269 1.00 98.50 85 SER A O 1
ATOM 608 N N . ALA A 1 86 ? -6.078 -19.260 -7.229 1.00 98.00 86 ALA A N 1
ATOM 609 C CA . ALA A 1 86 ? -5.410 -19.305 -8.530 1.00 98.00 86 ALA A CA 1
ATOM 610 C C . ALA A 1 86 ? -6.379 -18.992 -9.687 1.00 98.00 86 ALA A C 1
ATOM 612 O O . ALA A 1 86 ? -5.983 -18.353 -10.659 1.00 98.00 86 ALA A O 1
ATOM 613 N N . ASP A 1 87 ? -7.649 -19.392 -9.554 1.00 98.00 87 ASP A N 1
ATOM 614 C CA . ASP A 1 87 ? -8.662 -19.242 -10.602 1.00 98.00 87 ASP A CA 1
ATOM 615 C C . ASP A 1 87 ? -9.060 -17.777 -10.801 1.00 98.00 87 ASP A C 1
ATOM 617 O O . ASP A 1 87 ? -9.071 -17.270 -11.923 1.00 98.00 87 ASP A O 1
ATOM 621 N N . THR A 1 88 ? -9.359 -17.073 -9.705 1.00 98.38 88 THR A N 1
ATOM 622 C CA . THR A 1 88 ? -9.747 -15.654 -9.756 1.00 98.38 88 THR A CA 1
ATOM 623 C C . THR A 1 88 ? -8.549 -14.713 -9.696 1.00 98.38 88 THR A C 1
ATOM 625 O O . THR A 1 88 ? -8.695 -13.530 -9.989 1.00 98.38 88 THR A O 1
ATOM 628 N N . LYS A 1 89 ? -7.367 -15.230 -9.329 1.00 98.69 89 LYS A N 1
ATOM 629 C CA . LYS A 1 89 ? -6.129 -14.475 -9.064 1.00 98.69 89 LYS A CA 1
ATOM 630 C C . LYS A 1 89 ? -6.264 -13.509 -7.887 1.00 98.69 89 LYS A C 1
ATOM 632 O O . LYS A 1 89 ? -5.456 -12.596 -7.750 1.00 98.69 89 LYS A O 1
ATOM 637 N N . LEU A 1 90 ? -7.273 -13.685 -7.038 1.00 98.88 90 LEU A N 1
ATOM 638 C CA . LEU A 1 90 ? -7.527 -12.794 -5.912 1.00 98.88 90 LEU A CA 1
ATOM 639 C C . LEU A 1 90 ? -6.843 -13.309 -4.645 1.00 98.88 90 LEU A C 1
ATOM 641 O O . LEU A 1 90 ? -6.945 -14.490 -4.301 1.00 98.88 90 LEU A O 1
ATOM 645 N N . ALA A 1 91 ? -6.179 -12.398 -3.938 1.00 98.81 91 ALA A N 1
ATOM 646 C CA . ALA A 1 91 ? -5.691 -12.600 -2.583 1.00 98.81 91 ALA A CA 1
ATOM 647 C C . ALA A 1 91 ? -6.459 -11.688 -1.625 1.00 98.81 91 ALA A C 1
ATOM 649 O O . ALA A 1 91 ? -6.485 -10.473 -1.808 1.00 98.81 91 ALA A O 1
ATOM 650 N N . ASP A 1 92 ? -7.071 -12.277 -0.605 1.00 98.94 92 ASP A N 1
ATOM 651 C CA . ASP A 1 92 ? -7.847 -11.580 0.414 1.00 98.94 92 ASP A CA 1
ATOM 652 C C . ASP A 1 92 ? -7.104 -11.621 1.749 1.00 98.94 92 ASP A C 1
ATOM 654 O O . ASP A 1 92 ? -6.839 -12.696 2.299 1.00 98.94 92 ASP A O 1
ATOM 658 N N . VAL A 1 93 ? -6.704 -10.451 2.238 1.00 98.88 93 VAL A N 1
ATOM 659 C CA . VAL A 1 93 ? -5.698 -10.310 3.292 1.00 98.88 93 VAL A CA 1
ATOM 660 C C . VAL A 1 93 ? -6.019 -9.164 4.235 1.00 98.88 93 VAL A C 1
ATOM 662 O O . VAL A 1 93 ? -6.537 -8.124 3.826 1.00 98.88 93 VAL A O 1
ATOM 665 N N . ASP A 1 94 ? -5.646 -9.327 5.500 1.00 98.88 94 ASP A N 1
ATOM 666 C CA . ASP A 1 94 ? -5.606 -8.211 6.434 1.00 98.88 94 ASP A CA 1
ATOM 667 C C . ASP A 1 94 ? -4.590 -7.154 5.977 1.00 98.88 94 ASP A C 1
ATOM 669 O O . ASP A 1 94 ? -3.532 -7.460 5.417 1.00 98.88 94 ASP A O 1
ATOM 673 N N . ALA A 1 95 ? -4.869 -5.889 6.282 1.00 98.75 95 ALA A N 1
ATOM 674 C CA . ALA A 1 95 ? -4.021 -4.771 5.887 1.00 98.75 95 ALA A CA 1
ATOM 675 C C . ALA A 1 95 ? -2.613 -4.816 6.509 1.00 98.75 95 ALA A C 1
ATOM 677 O O . ALA A 1 95 ? -1.689 -4.203 5.970 1.00 98.75 95 ALA A O 1
ATOM 678 N N . GLY A 1 96 ? -2.419 -5.530 7.621 1.00 98.69 96 GLY A N 1
ATOM 679 C CA . GLY A 1 96 ? -1.115 -5.719 8.256 1.00 98.69 96 GLY A CA 1
ATOM 680 C C . GLY A 1 96 ? -0.258 -6.830 7.653 1.00 98.69 96 GLY A C 1
ATOM 681 O O . GLY A 1 96 ? 0.929 -6.910 7.986 1.00 98.69 96 GLY A O 1
ATOM 682 N N . VAL A 1 97 ? -0.797 -7.656 6.744 1.00 98.88 97 VAL A N 1
ATOM 683 C CA . VAL A 1 97 ? 0.009 -8.610 5.965 1.00 98.88 97 VAL A CA 1
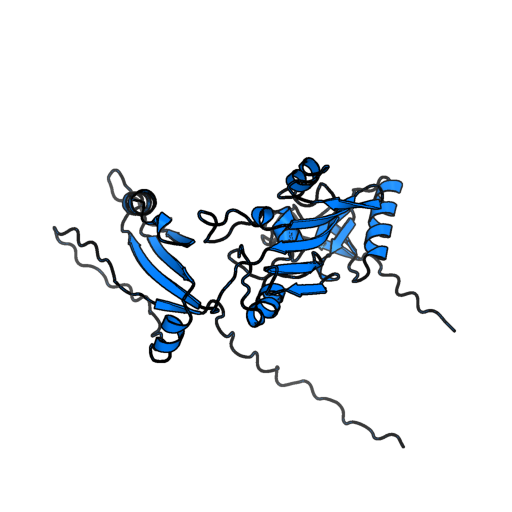ATOM 684 C C . VAL A 1 97 ? 1.087 -7.839 5.214 1.00 98.88 97 VAL A C 1
ATOM 686 O O . VAL A 1 97 ? 0.812 -6.817 4.587 1.00 98.88 97 VAL A O 1
ATOM 689 N N . ASN A 1 98 ? 2.334 -8.307 5.276 1.00 98.69 98 ASN A N 1
ATOM 690 C CA . ASN A 1 98 ? 3.429 -7.692 4.526 1.00 98.69 98 ASN A CA 1
ATOM 691 C C . ASN A 1 98 ? 3.656 -8.374 3.171 1.00 98.69 98 ASN A C 1
ATOM 693 O O . ASN A 1 98 ? 3.316 -9.541 2.985 1.00 98.69 98 ASN A O 1
ATOM 697 N N . LEU A 1 99 ? 4.256 -7.655 2.219 1.00 98.62 99 LEU A N 1
ATOM 698 C CA . LEU A 1 99 ? 4.426 -8.165 0.856 1.00 98.62 99 LEU A CA 1
ATOM 699 C C . LEU A 1 99 ? 5.374 -9.371 0.767 1.00 98.62 99 LEU A C 1
ATOM 701 O O . LEU A 1 99 ? 5.202 -10.190 -0.129 1.00 98.62 99 LEU A O 1
ATOM 705 N N . ASP A 1 100 ? 6.333 -9.535 1.688 1.00 98.56 100 ASP A N 1
ATOM 706 C CA . ASP A 1 100 ? 7.163 -10.752 1.754 1.00 98.56 100 ASP A CA 1
ATOM 707 C C . ASP A 1 100 ? 6.331 -11.983 2.150 1.00 98.56 100 ASP A C 1
ATOM 709 O O . ASP A 1 100 ? 6.455 -13.044 1.536 1.00 98.56 100 ASP A O 1
ATOM 713 N N . GLN A 1 101 ? 5.448 -11.828 3.141 1.00 98.25 101 GLN A N 1
ATOM 714 C CA . GLN A 1 101 ? 4.500 -12.856 3.576 1.00 98.25 101 GLN A CA 1
ATOM 715 C C . GLN A 1 101 ? 3.518 -13.209 2.451 1.00 98.25 101 GLN A C 1
ATOM 717 O O . GLN A 1 101 ? 3.363 -14.388 2.131 1.00 98.25 101 GLN A O 1
ATOM 722 N N . LEU A 1 102 ? 2.906 -12.202 1.817 1.00 98.56 102 LEU A N 1
ATOM 723 C CA . LEU A 1 102 ? 1.968 -12.396 0.709 1.00 98.56 102 LEU A CA 1
ATOM 724 C C . LEU A 1 102 ? 2.639 -13.084 -0.486 1.00 98.56 102 LEU A C 1
ATOM 726 O O . LEU A 1 102 ? 2.105 -14.054 -1.014 1.00 98.56 102 LEU A O 1
ATOM 730 N N . MET A 1 103 ? 3.834 -12.635 -0.876 1.00 97.81 103 MET A N 1
ATOM 731 C CA . MET A 1 103 ? 4.595 -13.235 -1.973 1.00 97.81 103 MET A CA 1
ATOM 732 C C . MET A 1 103 ? 4.863 -14.723 -1.721 1.00 97.81 103 MET A C 1
ATOM 734 O O . MET A 1 103 ? 4.586 -15.554 -2.582 1.00 97.81 103 MET A O 1
ATOM 738 N N . LYS A 1 104 ? 5.369 -15.082 -0.535 1.00 98.12 104 LYS A N 1
ATOM 739 C CA . LYS A 1 104 ? 5.660 -16.483 -0.187 1.00 98.12 104 LYS A CA 1
ATOM 740 C C . LYS A 1 104 ? 4.408 -17.361 -0.202 1.00 98.12 104 LYS A C 1
ATOM 742 O O . LYS A 1 104 ? 4.490 -18.503 -0.641 1.00 98.12 104 LYS A O 1
ATOM 747 N N . ALA A 1 105 ? 3.275 -16.834 0.262 1.00 98.31 105 ALA A N 1
ATOM 748 C CA . ALA A 1 105 ? 2.009 -17.560 0.302 1.00 98.31 105 ALA A CA 1
ATOM 749 C C . ALA A 1 105 ? 1.363 -17.726 -1.085 1.00 98.31 105 ALA A C 1
ATOM 751 O O . ALA A 1 105 ? 0.747 -18.754 -1.347 1.00 98.31 105 ALA A O 1
ATOM 752 N N . ALA A 1 106 ? 1.516 -16.740 -1.973 1.00 98.25 106 ALA A N 1
ATOM 753 C CA . ALA A 1 106 ? 0.890 -16.726 -3.295 1.00 98.25 106 ALA A CA 1
ATOM 754 C C . ALA A 1 106 ? 1.670 -17.521 -4.358 1.00 98.25 106 ALA A C 1
ATOM 756 O O . ALA A 1 106 ? 1.067 -18.074 -5.277 1.00 98.25 106 ALA A O 1
ATOM 757 N N . LEU A 1 107 ? 2.996 -17.635 -4.222 1.00 97.25 107 LEU A N 1
ATOM 758 C CA . LEU A 1 107 ? 3.844 -18.327 -5.201 1.00 97.25 107 LEU A CA 1
ATOM 759 C C . LEU A 1 107 ? 3.422 -19.778 -5.512 1.00 97.25 107 LEU A C 1
ATOM 761 O O . LEU A 1 107 ? 3.401 -20.127 -6.693 1.00 97.25 107 LEU A O 1
ATOM 765 N N . PRO A 1 108 ? 3.049 -20.629 -4.530 1.00 98.00 108 PRO A N 1
ATOM 766 C CA . PRO A 1 108 ? 2.548 -21.980 -4.805 1.00 98.00 108 PRO A CA 1
ATOM 767 C C . PRO A 1 108 ? 1.282 -22.031 -5.673 1.00 98.00 108 PRO A C 1
ATOM 769 O O . PRO A 1 108 ? 1.023 -23.055 -6.297 1.00 98.00 108 PRO A O 1
ATOM 772 N N . PHE A 1 109 ? 0.515 -20.938 -5.738 1.00 97.88 109 PHE A N 1
ATOM 773 C CA . PHE A 1 109 ? -0.682 -20.805 -6.573 1.00 97.88 109 PHE A CA 1
ATOM 774 C C . PHE A 1 109 ? -0.367 -20.288 -7.986 1.00 97.88 109 PHE A C 1
ATOM 776 O O . PHE A 1 109 ? -1.285 -20.058 -8.767 1.00 97.88 109 PHE A O 1
ATOM 783 N N . GLY A 1 110 ? 0.912 -20.077 -8.323 1.00 98.00 110 GLY A N 1
ATOM 784 C CA . GLY A 1 110 ? 1.304 -19.448 -9.585 1.00 98.00 110 GLY A CA 1
ATOM 785 C C . GLY A 1 110 ? 0.929 -17.968 -9.638 1.00 98.00 110 GLY A C 1
ATOM 786 O O . GLY A 1 110 ? 0.604 -17.446 -10.701 1.00 98.00 110 GLY A O 1
ATOM 787 N N . LEU A 1 111 ? 0.928 -17.292 -8.485 1.00 98.62 111 LEU A N 1
ATOM 788 C CA . LEU A 1 111 ? 0.553 -15.887 -8.362 1.00 98.62 111 LEU A CA 1
ATOM 789 C C . LEU A 1 111 ? 1.715 -15.046 -7.832 1.00 98.62 111 LEU A C 1
ATOM 791 O O . LEU A 1 111 ? 2.467 -15.448 -6.942 1.00 98.62 111 LEU A O 1
ATOM 795 N N . TRP A 1 112 ? 1.834 -13.844 -8.382 1.00 98.31 112 TRP A N 1
ATOM 796 C CA . TRP A 1 112 ? 2.877 -12.869 -8.115 1.00 98.31 112 TRP A CA 1
ATOM 797 C C . TRP A 1 112 ? 2.279 -11.570 -7.585 1.00 98.31 112 TRP A C 1
ATOM 799 O O . TRP A 1 112 ? 1.242 -11.113 -8.067 1.00 98.31 112 TRP A O 1
ATOM 809 N N . VAL A 1 113 ? 2.941 -10.954 -6.602 1.00 98.44 113 VAL A N 1
ATOM 810 C CA . VAL A 1 113 ? 2.528 -9.638 -6.093 1.00 98.44 113 VAL A CA 1
ATOM 811 C C . VAL A 1 113 ? 2.648 -8.620 -7.234 1.00 98.44 113 VAL A C 1
ATOM 813 O O . VAL A 1 113 ? 3.745 -8.465 -7.777 1.00 98.44 113 VAL A O 1
ATOM 816 N N . PRO A 1 114 ? 1.563 -7.921 -7.607 1.00 98.50 114 PRO A N 1
ATOM 817 C CA . PRO A 1 114 ? 1.511 -7.175 -8.862 1.00 98.50 114 PRO A CA 1
ATOM 818 C C . PRO A 1 114 ? 2.468 -5.979 -8.882 1.00 98.50 114 PRO A C 1
ATOM 820 O O . PRO A 1 114 ? 3.091 -5.712 -9.906 1.00 98.50 114 PRO A O 1
ATOM 823 N N . VAL A 1 115 ? 2.666 -5.314 -7.739 1.00 98.75 115 VAL A N 1
ATOM 824 C CA . VAL A 1 115 ? 3.612 -4.202 -7.580 1.00 98.75 115 VAL A CA 1
ATOM 825 C C . VAL A 1 115 ? 4.500 -4.460 -6.367 1.00 98.75 115 VAL A C 1
ATOM 827 O O . VAL A 1 115 ? 4.020 -4.618 -5.244 1.00 98.75 115 VAL A O 1
ATOM 830 N N . LEU A 1 116 ? 5.815 -4.507 -6.595 1.00 97.94 116 LEU A N 1
ATOM 831 C CA . LEU A 1 116 ? 6.821 -4.725 -5.557 1.00 97.94 116 LEU A CA 1
ATOM 832 C C . LEU A 1 116 ? 7.776 -3.525 -5.488 1.00 97.94 116 LEU A C 1
ATOM 834 O O . LEU A 1 116 ? 8.476 -3.253 -6.470 1.00 97.94 116 LEU A O 1
ATOM 838 N N . PRO A 1 117 ? 7.850 -2.824 -4.341 1.00 95.94 117 PRO A N 1
ATOM 839 C CA . PRO A 1 117 ? 8.803 -1.740 -4.150 1.00 95.94 117 PRO A CA 1
ATOM 840 C C . PRO A 1 117 ? 10.204 -2.309 -3.867 1.00 95.94 117 PRO A C 1
ATOM 842 O O . PRO A 1 117 ? 10.405 -3.521 -3.756 1.00 95.94 117 PRO A O 1
ATOM 845 N N . GLY A 1 118 ? 11.193 -1.431 -3.679 1.00 93.25 118 GLY A N 1
ATOM 846 C CA . GLY A 1 118 ? 12.583 -1.833 -3.412 1.00 93.25 118 GLY A CA 1
ATOM 847 C C . GLY A 1 118 ? 12.798 -2.676 -2.140 1.00 93.25 118 GLY A C 1
ATOM 848 O O . GLY A 1 118 ? 13.841 -3.310 -1.996 1.00 93.25 118 GLY A O 1
ATOM 849 N N . THR A 1 119 ? 11.824 -2.726 -1.223 1.00 95.81 119 THR A N 1
ATOM 850 C CA . THR A 1 119 ? 11.850 -3.576 -0.023 1.00 95.81 119 THR A CA 1
ATOM 851 C C . THR A 1 119 ? 10.521 -4.295 0.183 1.00 95.81 119 THR A C 1
ATOM 853 O O . THR A 1 119 ? 9.461 -3.686 0.174 1.00 95.81 119 THR A O 1
ATOM 856 N N . ARG A 1 120 ? 10.561 -5.603 0.452 1.00 96.31 120 ARG A N 1
ATOM 857 C CA . ARG A 1 120 ? 9.348 -6.411 0.687 1.00 96.31 120 ARG A CA 1
ATOM 858 C C . ARG A 1 120 ? 8.732 -6.203 2.078 1.00 96.31 120 ARG A C 1
ATOM 860 O O . ARG A 1 120 ? 7.644 -6.692 2.358 1.00 96.31 120 ARG A O 1
ATOM 867 N N . GLN A 1 121 ? 9.426 -5.485 2.961 1.00 98.38 121 GLN A N 1
ATOM 868 C CA . GLN A 1 121 ? 9.018 -5.257 4.349 1.00 98.38 121 GLN A CA 1
ATOM 869 C C . GLN A 1 121 ? 8.068 -4.057 4.464 1.00 98.38 121 GLN A C 1
ATOM 871 O O . GLN A 1 121 ? 8.330 -3.109 5.203 1.00 98.38 121 GLN A O 1
ATOM 876 N N . VAL A 1 122 ? 6.968 -4.102 3.712 1.00 98.44 122 VAL A N 1
ATOM 877 C CA . VAL A 1 122 ? 5.871 -3.126 3.736 1.00 98.44 122 VAL A CA 1
ATOM 878 C C . VAL A 1 122 ? 4.544 -3.871 3.865 1.00 98.44 122 VAL A C 1
ATOM 880 O O . VAL A 1 122 ? 4.390 -4.949 3.301 1.00 98.44 122 VAL A O 1
ATOM 883 N N . THR A 1 123 ? 3.614 -3.329 4.646 1.00 98.94 123 THR A N 1
ATOM 884 C CA . THR A 1 123 ? 2.255 -3.873 4.831 1.00 98.94 123 THR A CA 1
ATOM 885 C C . THR A 1 123 ? 1.359 -3.534 3.644 1.00 98.94 123 THR A C 1
ATOM 887 O O . THR A 1 123 ? 1.552 -2.468 3.062 1.00 98.94 123 THR A O 1
ATOM 890 N N . VAL A 1 124 ? 0.331 -4.336 3.369 1.00 98.88 124 VAL A N 1
ATOM 891 C CA . VAL A 1 124 ? -0.698 -4.051 2.352 1.00 98.88 124 VAL A CA 1
ATOM 892 C C . VAL A 1 124 ? -1.366 -2.695 2.595 1.00 98.88 124 VAL A C 1
ATOM 894 O O . VAL A 1 124 ? -1.431 -1.884 1.680 1.00 98.88 124 VAL A O 1
ATOM 897 N N . GLY A 1 125 ? -1.756 -2.376 3.831 1.00 98.81 125 GLY A N 1
ATOM 898 C CA . GLY A 1 125 ? -2.356 -1.078 4.162 1.00 98.81 125 GLY A CA 1
ATOM 899 C C . GLY A 1 125 ? -1.428 0.097 3.843 1.00 98.81 125 GLY A C 1
ATOM 900 O O . GLY A 1 125 ? -1.841 1.069 3.224 1.00 98.81 125 GLY A O 1
ATOM 901 N N . GLY A 1 126 ? -0.142 -0.022 4.181 1.00 98.81 126 GLY A N 1
ATOM 902 C CA . GLY A 1 126 ? 0.879 0.962 3.797 1.00 98.81 126 GLY A CA 1
ATOM 903 C C . GLY A 1 126 ? 1.130 1.042 2.285 1.00 98.81 126 GLY A C 1
ATOM 904 O O . GLY A 1 126 ? 1.379 2.131 1.776 1.00 98.81 126 GLY A O 1
ATOM 905 N N . ALA A 1 127 ? 1.045 -0.083 1.568 1.00 98.88 127 ALA A N 1
ATOM 906 C CA . ALA A 1 127 ? 1.179 -0.128 0.114 1.00 98.88 127 ALA A CA 1
ATOM 907 C C . ALA A 1 127 ? 0.043 0.638 -0.583 1.00 98.88 127 ALA A C 1
ATOM 909 O O . ALA A 1 127 ? 0.312 1.414 -1.494 1.00 98.88 127 ALA A O 1
ATOM 910 N N . ILE A 1 128 ? -1.193 0.479 -0.099 1.00 98.94 128 ILE A N 1
ATOM 911 C CA . ILE A 1 128 ? -2.375 1.204 -0.589 1.00 98.94 128 ILE A CA 1
ATOM 912 C C . ILE A 1 128 ? -2.308 2.684 -0.189 1.00 98.94 128 ILE A C 1
ATOM 914 O O . ILE A 1 128 ? -2.439 3.567 -1.032 1.00 98.94 128 ILE A O 1
ATOM 918 N N . ALA A 1 129 ? -2.056 2.972 1.090 1.00 98.88 129 ALA A N 1
ATOM 919 C CA . ALA A 1 129 ? -2.089 4.333 1.626 1.00 98.88 129 ALA A CA 1
ATOM 920 C C . ALA A 1 129 ? -1.018 5.256 1.026 1.00 98.88 129 ALA A C 1
ATOM 922 O O . ALA A 1 129 ? -1.217 6.464 0.985 1.00 98.88 129 ALA A O 1
ATOM 923 N N . CYS A 1 130 ? 0.117 4.714 0.581 1.00 98.81 130 CYS A N 1
ATOM 924 C CA . CYS A 1 130 ? 1.155 5.475 -0.122 1.00 98.81 130 CYS A CA 1
ATOM 925 C C . CYS A 1 130 ? 1.102 5.299 -1.647 1.00 98.81 130 CYS A C 1
ATOM 927 O O . CYS A 1 130 ? 2.001 5.796 -2.315 1.00 98.81 130 CYS A O 1
ATOM 929 N N . ASP A 1 131 ? 0.121 4.549 -2.158 1.00 98.88 131 ASP A N 1
ATOM 930 C CA . ASP A 1 131 ? 0.013 4.102 -3.550 1.00 98.88 131 ASP A CA 1
ATOM 931 C C . ASP A 1 131 ? 1.369 3.749 -4.182 1.00 98.88 131 ASP A C 1
ATOM 933 O O . ASP A 1 131 ? 1.866 4.386 -5.111 1.00 98.88 131 ASP A O 1
ATOM 937 N N . ILE A 1 132 ? 2.040 2.767 -3.579 1.00 98.75 132 ILE A N 1
ATOM 938 C CA . ILE A 1 132 ? 3.442 2.493 -3.893 1.00 98.75 132 ILE A CA 1
ATOM 939 C C . ILE A 1 132 ? 3.631 2.091 -5.360 1.00 98.75 132 ILE A C 1
ATOM 941 O O . ILE A 1 132 ? 2.789 1.431 -5.966 1.00 98.75 132 ILE A O 1
ATOM 945 N N . HIS A 1 133 ? 4.807 2.402 -5.894 1.00 98.69 133 HIS A N 1
ATOM 946 C CA . HIS A 1 133 ? 5.233 1.975 -7.220 1.00 98.69 133 HIS A CA 1
ATOM 947 C C . HIS A 1 133 ? 6.383 0.960 -7.135 1.00 98.69 133 HIS A C 1
ATOM 949 O O . HIS A 1 133 ? 7.043 0.790 -6.103 1.00 98.69 133 HIS A O 1
ATOM 955 N N . GLY A 1 134 ? 6.631 0.276 -8.249 1.00 96.62 134 GLY A N 1
ATOM 956 C CA . GLY A 1 134 ? 7.712 -0.692 -8.403 1.00 96.62 134 GLY A CA 1
ATOM 957 C C . GLY A 1 134 ? 8.464 -0.499 -9.714 1.00 96.62 134 GLY A C 1
ATOM 958 O O . GLY A 1 134 ? 8.180 0.416 -10.485 1.00 96.62 134 GLY A O 1
ATOM 959 N N . LYS A 1 135 ? 9.409 -1.402 -9.994 1.00 97.12 135 LYS A N 1
ATOM 960 C CA . LYS A 1 135 ? 10.152 -1.419 -11.269 1.00 97.12 135 LYS A CA 1
ATOM 961 C C . LYS A 1 135 ? 9.261 -1.638 -12.501 1.00 97.12 135 LYS A C 1
ATOM 963 O O . LYS A 1 135 ? 9.720 -1.447 -13.613 1.00 97.12 135 LYS A O 1
ATOM 968 N N . ASN A 1 136 ? 8.022 -2.088 -12.324 1.00 97.75 136 ASN A N 1
ATOM 969 C CA . ASN A 1 136 ? 7.061 -2.323 -13.400 1.00 97.75 136 ASN A CA 1
ATOM 970 C C . ASN A 1 136 ? 6.006 -1.228 -13.554 1.00 97.75 136 ASN A C 1
ATOM 972 O O . ASN A 1 136 ? 5.003 -1.458 -14.224 1.00 97.75 136 ASN A O 1
ATOM 976 N N . HIS A 1 137 ? 6.199 -0.053 -12.951 1.00 98.50 137 HIS A N 1
ATOM 977 C CA . HIS A 1 137 ? 5.177 0.993 -12.969 1.00 98.50 137 HIS A CA 1
ATOM 978 C C . HIS A 1 137 ? 4.734 1.382 -14.388 1.00 98.50 137 HIS A C 1
ATOM 980 O O . HIS A 1 137 ? 3.546 1.563 -14.632 1.00 98.50 137 HIS A O 1
ATOM 986 N N . HIS A 1 138 ? 5.657 1.453 -15.351 1.00 97.50 138 HIS A N 1
ATOM 987 C CA . HIS A 1 138 ? 5.333 1.815 -16.736 1.00 97.50 138 HIS A CA 1
ATOM 988 C C . HIS A 1 138 ? 4.443 0.791 -17.460 1.00 97.50 138 HIS A C 1
ATOM 990 O O . HIS A 1 138 ? 3.843 1.139 -18.472 1.00 97.50 138 HIS A O 1
ATOM 996 N N . SER A 1 139 ? 4.344 -0.447 -16.960 1.00 97.56 139 SER A N 1
ATOM 997 C CA . SER A 1 139 ? 3.521 -1.510 -17.557 1.00 97.56 139 SER A CA 1
ATOM 998 C C . SER A 1 139 ? 2.325 -1.943 -16.701 1.00 97.56 139 SER A C 1
ATOM 1000 O O . SER A 1 139 ? 1.357 -2.468 -17.245 1.00 97.56 139 SER A O 1
ATOM 1002 N N . ALA A 1 140 ? 2.379 -1.735 -15.382 1.00 97.88 140 ALA A N 1
ATOM 1003 C CA . ALA A 1 140 ? 1.367 -2.202 -14.431 1.00 97.88 140 ALA A CA 1
ATOM 1004 C C . ALA A 1 140 ? 0.703 -1.078 -13.614 1.00 97.88 140 ALA A C 1
ATOM 1006 O O . ALA A 1 140 ? -0.342 -1.309 -13.016 1.00 97.88 140 ALA A O 1
ATOM 1007 N N . GLY A 1 141 ? 1.273 0.131 -13.600 1.00 98.69 141 GLY A N 1
ATOM 1008 C CA . GLY A 1 141 ? 0.845 1.210 -12.710 1.00 98.69 141 GLY A CA 1
ATOM 1009 C C . GLY A 1 141 ? 1.360 1.052 -11.275 1.00 98.69 141 GLY A C 1
ATOM 1010 O O . GLY A 1 141 ? 2.409 0.445 -11.024 1.00 98.69 141 GLY A O 1
ATOM 1011 N N . SER A 1 142 ? 0.641 1.650 -10.331 1.00 98.81 142 SER A N 1
ATOM 1012 C CA . SER A 1 142 ? 0.909 1.620 -8.893 1.00 98.81 142 SER A CA 1
ATOM 1013 C C . SER A 1 142 ? 0.042 0.569 -8.186 1.00 98.81 142 SER A C 1
ATOM 1015 O O . SER A 1 142 ? -0.767 -0.135 -8.793 1.00 98.81 142 SER A O 1
ATOM 1017 N N . PHE A 1 143 ? 0.252 0.377 -6.882 1.00 98.88 143 PHE A N 1
ATOM 1018 C CA . PHE A 1 143 ? -0.426 -0.678 -6.125 1.00 98.88 143 PHE A CA 1
ATOM 1019 C C . PHE A 1 143 ? -1.957 -0.527 -6.135 1.00 98.88 143 PHE A C 1
ATOM 1021 O O . PHE A 1 143 ? -2.668 -1.533 -6.195 1.00 98.88 143 PHE A O 1
ATOM 1028 N N . GLY A 1 144 ? -2.467 0.708 -6.132 1.00 98.69 144 GLY A N 1
ATOM 1029 C CA . GLY A 1 144 ? -3.893 1.023 -6.176 1.00 98.69 144 GLY A CA 1
ATOM 1030 C C . GLY A 1 144 ? -4.619 0.449 -7.394 1.00 98.69 144 GLY A C 1
ATOM 1031 O O . GLY A 1 144 ? -5.750 -0.013 -7.252 1.00 98.69 144 GLY A O 1
ATOM 1032 N N . ASN A 1 145 ? -3.958 0.358 -8.557 1.00 98.81 145 ASN A N 1
ATOM 1033 C CA . ASN A 1 145 ? -4.530 -0.223 -9.783 1.00 98.81 145 ASN A CA 1
ATOM 1034 C C . ASN A 1 145 ? -4.988 -1.687 -9.608 1.00 98.81 145 ASN A C 1
ATOM 1036 O O . ASN A 1 145 ? -5.864 -2.174 -10.333 1.00 98.81 145 ASN A O 1
ATOM 1040 N N . HIS A 1 146 ? -4.401 -2.395 -8.642 1.00 98.88 146 HIS A N 1
ATOM 1041 C CA . HIS A 1 146 ? -4.607 -3.825 -8.420 1.00 98.88 146 HIS A CA 1
ATOM 1042 C C . HIS A 1 146 ? -5.521 -4.142 -7.232 1.00 98.88 146 HIS A C 1
ATOM 1044 O O . HIS A 1 146 ? -5.829 -5.309 -6.985 1.00 98.88 146 HIS A O 1
ATOM 1050 N N . VAL A 1 147 ? -5.977 -3.133 -6.489 1.00 98.88 147 VAL A N 1
ATOM 1051 C CA . VAL A 1 147 ? -6.928 -3.330 -5.391 1.00 98.88 147 VAL A CA 1
ATOM 1052 C C . VAL A 1 147 ? -8.329 -3.508 -5.983 1.00 98.88 147 VAL A C 1
ATOM 1054 O O . VAL A 1 147 ? -8.800 -2.687 -6.765 1.00 98.88 147 VAL A O 1
ATOM 1057 N N . ARG A 1 148 ? -9.009 -4.602 -5.627 1.00 98.81 148 ARG A N 1
ATOM 1058 C CA . ARG A 1 148 ? -10.381 -4.904 -6.081 1.00 98.81 148 ARG A CA 1
ATOM 1059 C C . ARG A 1 148 ? -11.435 -4.534 -5.053 1.00 98.81 148 ARG A C 1
ATOM 1061 O O . ARG A 1 148 ? -12.536 -4.139 -5.418 1.00 98.81 148 ARG A O 1
ATOM 1068 N N . SER A 1 149 ? -11.088 -4.616 -3.775 1.00 98.88 149 SER A N 1
ATOM 1069 C CA . SER A 1 149 ? -11.893 -4.047 -2.700 1.00 98.88 149 SER A CA 1
ATOM 1070 C C . SER A 1 149 ? -11.054 -3.792 -1.460 1.00 98.88 149 SER A C 1
ATOM 1072 O O . SER A 1 149 ? -10.038 -4.460 -1.260 1.00 98.88 149 SER A O 1
ATOM 1074 N N . MET A 1 150 ? -11.505 -2.886 -0.599 1.00 98.88 150 MET A N 1
ATOM 1075 C CA . MET A 1 150 ? -10.947 -2.708 0.740 1.00 98.88 150 MET A CA 1
ATOM 1076 C C . MET A 1 150 ? -12.036 -2.400 1.761 1.00 98.88 150 MET A C 1
ATOM 1078 O O . MET A 1 150 ? -12.980 -1.675 1.458 1.00 98.88 150 MET A O 1
ATOM 1082 N N . ASP A 1 151 ? -11.883 -2.939 2.965 1.00 98.75 151 ASP A N 1
ATOM 1083 C CA . ASP A 1 151 ? -12.747 -2.632 4.098 1.00 98.75 151 ASP A CA 1
ATOM 1084 C C . ASP A 1 151 ? -12.080 -1.502 4.908 1.00 98.75 151 ASP A C 1
ATOM 1086 O O . ASP A 1 151 ? -11.007 -1.689 5.496 1.00 98.75 151 ASP A O 1
ATOM 1090 N N . LEU A 1 152 ? -12.687 -0.313 4.883 1.00 98.69 152 LEU A N 1
ATOM 1091 C CA . LEU A 1 152 ? -12.198 0.921 5.496 1.00 98.69 152 LEU A CA 1
ATOM 1092 C C . LEU A 1 15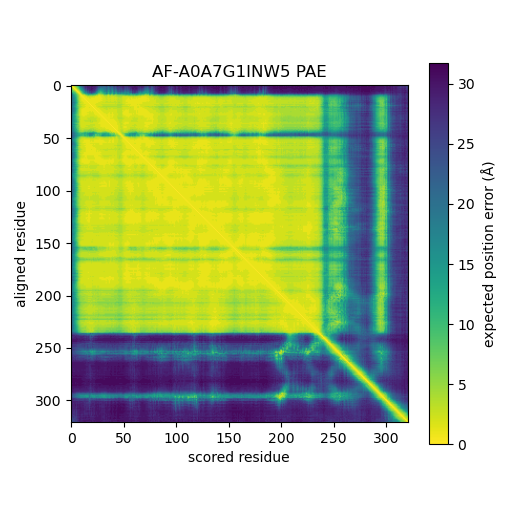2 ? -13.020 1.255 6.744 1.00 98.69 152 LEU A C 1
ATOM 1094 O O . LEU A 1 152 ? -14.228 1.472 6.665 1.00 98.69 152 LEU A O 1
ATOM 1098 N N . LEU A 1 153 ? -12.354 1.331 7.892 1.00 98.19 153 LEU A N 1
ATOM 1099 C CA . LEU A 1 153 ? -12.935 1.818 9.137 1.00 98.19 153 LEU A CA 1
ATOM 1100 C C . LEU A 1 153 ? -12.844 3.348 9.186 1.00 98.19 153 LEU A C 1
ATOM 1102 O O . LEU A 1 153 ? -11.746 3.910 9.248 1.00 98.19 153 LEU A O 1
ATOM 1106 N N . LEU A 1 154 ? -13.998 4.006 9.175 1.00 94.94 154 LEU A N 1
ATOM 1107 C CA . LEU A 1 154 ? -14.127 5.459 9.215 1.00 94.94 154 LEU A CA 1
ATOM 1108 C C . LEU A 1 154 ? -14.075 6.015 10.645 1.00 94.94 154 LEU A C 1
ATOM 1110 O O . LEU A 1 154 ? -14.216 5.296 11.635 1.00 94.94 154 LEU A O 1
ATOM 1114 N N . ALA A 1 155 ? -13.914 7.337 10.755 1.00 87.19 155 ALA A N 1
ATOM 1115 C CA . ALA A 1 155 ? -13.844 8.040 12.039 1.00 87.19 155 ALA A CA 1
ATOM 1116 C C . ALA A 1 155 ? -15.122 7.907 12.890 1.00 87.19 155 ALA A C 1
ATOM 1118 O O . ALA A 1 155 ? -15.043 7.917 14.113 1.00 87.19 155 ALA A O 1
ATOM 1119 N N . ASN A 1 156 ? -16.288 7.747 12.259 1.00 82.88 156 ASN A N 1
ATOM 1120 C CA . ASN A 1 156 ? -17.567 7.508 12.939 1.00 82.88 156 ASN A CA 1
ATOM 1121 C C . ASN A 1 156 ? -17.737 6.049 13.424 1.00 82.88 156 ASN A C 1
ATOM 1123 O O . ASN A 1 156 ? -18.796 5.702 13.941 1.00 82.88 156 ASN A O 1
ATOM 1127 N N . GLY A 1 157 ? -16.725 5.190 13.240 1.00 86.00 157 GLY A N 1
ATOM 1128 C CA . GLY A 1 157 ? -16.764 3.768 13.586 1.00 86.00 157 GLY A CA 1
ATOM 1129 C C . GLY A 1 157 ? -17.460 2.883 12.548 1.00 86.00 157 GLY A C 1
ATOM 1130 O O . GLY A 1 157 ? -17.529 1.671 12.738 1.00 86.00 157 GLY A O 1
ATOM 1131 N N . GLU A 1 158 ? -17.964 3.456 11.455 1.00 91.62 158 GLU A N 1
ATOM 1132 C CA . GLU A 1 158 ? -18.590 2.707 10.370 1.00 91.62 158 GLU A CA 1
ATOM 1133 C C . GLU A 1 158 ? -17.534 1.970 9.541 1.00 91.62 158 GLU A C 1
ATOM 1135 O O . GLU A 1 158 ? -16.479 2.517 9.209 1.00 91.62 158 GLU A O 1
ATOM 1140 N N . LEU A 1 159 ? -17.835 0.721 9.185 1.00 95.94 159 LEU A N 1
ATOM 1141 C CA . LEU A 1 159 ? -17.022 -0.075 8.277 1.00 95.94 159 LEU A CA 1
ATOM 1142 C C . LEU A 1 159 ? -17.611 0.001 6.867 1.00 95.94 159 LEU A C 1
ATOM 1144 O O . LEU A 1 159 ? -18.734 -0.450 6.640 1.00 95.94 159 LEU A O 1
ATOM 1148 N N . ARG A 1 160 ? -16.843 0.535 5.916 1.00 97.44 160 ARG A N 1
ATOM 1149 C CA . ARG A 1 160 ? -17.232 0.624 4.502 1.00 97.44 160 ARG A CA 1
ATOM 1150 C C . ARG A 1 160 ? -16.455 -0.367 3.668 1.00 97.44 160 ARG A C 1
ATOM 1152 O O . ARG A 1 160 ? -15.230 -0.402 3.740 1.00 97.44 160 ARG A O 1
ATOM 1159 N N . ARG A 1 161 ? -17.153 -1.124 2.824 1.00 98.25 161 ARG A N 1
ATOM 1160 C CA . ARG A 1 161 ? -16.515 -1.923 1.778 1.00 98.25 161 ARG A CA 1
ATOM 1161 C C . ARG A 1 161 ? -16.451 -1.106 0.497 1.00 98.25 161 ARG A C 1
ATOM 1163 O O . ARG A 1 161 ? -17.464 -0.881 -0.154 1.00 98.25 161 ARG A O 1
ATOM 1170 N N . LEU A 1 162 ? -15.248 -0.688 0.139 1.00 98.75 162 LEU A N 1
ATOM 1171 C CA . LEU A 1 162 ? -14.982 0.162 -1.011 1.00 98.75 162 LEU A CA 1
ATOM 1172 C C . LEU A 1 162 ? -14.527 -0.679 -2.200 1.00 98.75 162 LEU A C 1
ATOM 1174 O O . LEU A 1 162 ? -13.789 -1.653 -2.036 1.00 98.75 162 LEU A O 1
ATOM 1178 N N . THR A 1 163 ? -14.930 -0.277 -3.402 1.00 98.75 163 THR A N 1
ATOM 1179 C CA . THR A 1 163 ? -14.505 -0.871 -4.679 1.00 98.75 163 THR A CA 1
ATOM 1180 C C . THR A 1 163 ? -14.154 0.253 -5.662 1.00 98.75 163 THR A C 1
ATOM 1182 O O . THR A 1 163 ? -14.716 1.342 -5.529 1.00 98.75 163 THR A O 1
ATOM 1185 N N . PRO A 1 164 ? -13.239 0.029 -6.625 1.00 98.50 164 PRO A N 1
ATOM 1186 C CA . PRO A 1 164 ? -12.755 1.087 -7.520 1.00 98.50 164 PRO A CA 1
ATOM 1187 C C . PRO A 1 164 ? -13.826 1.657 -8.460 1.00 98.50 164 PRO A C 1
ATOM 1189 O O . PRO A 1 164 ? -13.712 2.816 -8.849 1.00 98.50 164 PRO A O 1
ATOM 1192 N N . ASP A 1 165 ? -14.849 0.861 -8.791 1.00 97.94 165 ASP A N 1
ATOM 1193 C CA . ASP A 1 165 ? -15.902 1.194 -9.766 1.00 97.94 165 ASP A CA 1
ATOM 1194 C C . ASP A 1 165 ? -17.318 1.186 -9.149 1.00 97.94 165 ASP A C 1
ATOM 1196 O O . ASP A 1 165 ? -18.316 1.157 -9.869 1.00 97.94 165 ASP A O 1
ATOM 1200 N N . GLY A 1 166 ? -17.424 1.140 -7.816 1.00 97.25 166 GLY A N 1
ATOM 1201 C CA . GLY A 1 166 ? -18.707 1.137 -7.102 1.00 97.25 166 GLY A CA 1
ATOM 1202 C C . GLY A 1 166 ? -19.209 2.535 -6.732 1.00 97.25 166 GLY A C 1
ATOM 1203 O O . GLY A 1 166 ? -18.570 3.543 -7.024 1.00 97.25 166 GLY A O 1
ATOM 1204 N N . ASP A 1 167 ? -20.327 2.590 -6.004 1.00 96.44 167 ASP A N 1
ATOM 1205 C CA . ASP A 1 167 ? -20.985 3.847 -5.601 1.00 96.44 167 ASP A CA 1
ATOM 1206 C C . ASP A 1 167 ? -20.083 4.781 -4.769 1.00 96.44 167 ASP A C 1
ATOM 1208 O O . ASP A 1 167 ? -20.255 5.997 -4.782 1.00 96.44 167 ASP A O 1
ATOM 1212 N N . GLU A 1 168 ? -19.091 4.223 -4.067 1.00 96.56 168 GLU A N 1
ATOM 1213 C CA . GLU A 1 168 ? -18.110 4.960 -3.259 1.00 96.56 168 GLU A CA 1
ATOM 1214 C C . GLU A 1 168 ? -16.707 4.990 -3.882 1.00 96.56 168 GLU A C 1
ATOM 1216 O O . GLU A 1 168 ? -15.702 5.087 -3.170 1.00 96.56 168 GLU A O 1
ATOM 1221 N N . ALA A 1 169 ? -16.615 4.899 -5.212 1.00 98.25 169 ALA A N 1
ATOM 1222 C CA . ALA A 1 169 ? -15.346 4.961 -5.937 1.00 98.25 169 ALA A CA 1
ATOM 1223 C C . ALA A 1 169 ? -14.518 6.208 -5.578 1.00 98.25 169 ALA A C 1
ATOM 1225 O O . ALA A 1 169 ? -13.297 6.130 -5.466 1.00 98.25 169 ALA A O 1
ATOM 1226 N N . GLU A 1 170 ? -15.162 7.352 -5.327 1.00 98.62 170 GLU A N 1
ATOM 1227 C CA . GLU A 1 170 ? -14.471 8.572 -4.894 1.00 98.62 170 GLU A CA 1
ATOM 1228 C C . GLU A 1 170 ? -13.705 8.360 -3.576 1.00 98.62 170 GLU A C 1
ATOM 1230 O O . GLU A 1 170 ? -12.520 8.680 -3.488 1.00 98.62 170 GLU A O 1
ATOM 1235 N N . LEU A 1 171 ? -14.338 7.745 -2.571 1.00 98.62 171 LEU A N 1
ATOM 1236 C CA . LEU A 1 171 ? -13.695 7.446 -1.289 1.00 98.62 171 LEU A CA 1
ATOM 1237 C C . LEU A 1 171 ? -12.627 6.352 -1.429 1.00 98.62 171 LEU A C 1
ATOM 1239 O O . LEU A 1 171 ? -11.592 6.410 -0.758 1.00 98.62 171 LEU A O 1
ATOM 1243 N N . PHE A 1 172 ? -12.839 5.375 -2.317 1.00 98.88 172 PHE A N 1
ATOM 1244 C CA . PHE A 1 172 ? -11.825 4.379 -2.661 1.00 98.88 172 PHE A CA 1
ATOM 1245 C C . PHE A 1 172 ? -10.550 5.058 -3.175 1.00 98.88 172 PHE A C 1
ATOM 1247 O O . PHE A 1 172 ? -9.470 4.849 -2.617 1.00 98.88 172 PHE A O 1
ATOM 1254 N N . TRP A 1 173 ? -10.674 5.911 -4.194 1.00 98.81 173 TRP A N 1
ATOM 1255 C CA . TRP A 1 173 ? -9.532 6.570 -4.826 1.00 98.81 173 TRP A CA 1
ATOM 1256 C C . TRP A 1 173 ? -8.923 7.678 -3.964 1.00 98.81 173 TRP A C 1
ATOM 1258 O O . TRP A 1 173 ? -7.725 7.905 -4.058 1.00 98.81 173 TRP A O 1
ATOM 1268 N N . ALA A 1 174 ? -9.689 8.300 -3.063 1.00 98.75 174 ALA A N 1
ATOM 1269 C CA . ALA A 1 174 ? -9.140 9.184 -2.032 1.00 98.75 174 ALA A CA 1
ATOM 1270 C C . ALA A 1 174 ? -8.335 8.421 -0.961 1.00 98.75 174 ALA A C 1
ATOM 1272 O O . ALA A 1 174 ? -7.436 8.982 -0.333 1.00 98.75 174 ALA A O 1
ATOM 1273 N N . THR A 1 175 ? -8.658 7.145 -0.728 1.00 98.88 175 THR A N 1
ATOM 1274 C CA . THR A 1 175 ? -7.938 6.279 0.219 1.00 98.88 175 THR A CA 1
ATOM 1275 C C . THR A 1 175 ? -6.629 5.760 -0.378 1.00 98.88 175 THR A C 1
ATOM 1277 O O . THR A 1 175 ? -5.612 5.699 0.320 1.00 98.88 175 THR A O 1
ATOM 1280 N N . VAL A 1 176 ? -6.627 5.426 -1.672 1.00 98.88 176 VAL A N 1
ATOM 1281 C CA . VAL A 1 176 ? -5.402 5.141 -2.435 1.00 98.88 176 VAL A CA 1
ATOM 1282 C C . VAL A 1 176 ? -4.518 6.393 -2.438 1.00 98.88 176 VAL A C 1
ATOM 1284 O O . VAL A 1 176 ? -4.942 7.465 -2.847 1.00 98.88 176 VAL A O 1
ATOM 1287 N N . GLY A 1 177 ? -3.296 6.291 -1.913 1.00 98.62 177 GLY A N 1
ATOM 1288 C CA . GLY A 1 177 ? -2.410 7.457 -1.758 1.00 98.62 177 GLY A CA 1
ATOM 1289 C C . GLY A 1 177 ? -2.841 8.450 -0.662 1.00 98.62 177 GLY A C 1
ATOM 1290 O O . GLY A 1 177 ? -2.162 9.452 -0.427 1.00 98.62 177 GLY A O 1
ATOM 1291 N N . GLY A 1 178 ? -3.924 8.165 0.068 1.00 98.62 178 GLY A N 1
ATOM 1292 C CA . GLY A 1 178 ? -4.498 9.039 1.096 1.00 98.62 178 GLY A CA 1
ATOM 1293 C C . GLY A 1 178 ? -3.732 9.077 2.420 1.00 98.62 178 GLY A C 1
ATOM 1294 O O . GLY A 1 178 ? -4.182 9.709 3.371 1.00 98.62 178 GLY A O 1
ATOM 1295 N N . ASN A 1 179 ? -2.596 8.380 2.528 1.00 98.69 179 ASN A N 1
ATOM 1296 C CA . ASN A 1 179 ? -1.735 8.328 3.716 1.00 98.69 179 ASN A CA 1
ATOM 1297 C C . ASN A 1 179 ? -2.459 7.908 5.016 1.00 98.69 179 ASN A C 1
ATOM 1299 O O . ASN A 1 179 ? -1.997 8.217 6.109 1.00 98.69 179 ASN A O 1
ATOM 1303 N N . GLY A 1 180 ? -3.577 7.179 4.909 1.00 98.12 180 GLY A N 1
ATOM 1304 C CA . GLY A 1 180 ? -4.388 6.752 6.057 1.00 98.12 180 GLY A CA 1
ATOM 1305 C C . GLY A 1 180 ? -5.290 7.846 6.642 1.00 98.12 180 GLY A C 1
ATOM 1306 O O . GLY A 1 180 ? -5.798 7.680 7.747 1.00 98.12 180 GLY A O 1
ATOM 1307 N N . LEU A 1 181 ? -5.487 8.958 5.926 1.00 98.25 181 LEU A N 1
ATOM 1308 C CA . LEU A 1 181 ? -6.269 10.111 6.392 1.00 98.25 181 LEU A CA 1
ATOM 1309 C C . LEU A 1 181 ? -7.773 10.006 6.100 1.00 98.25 181 LEU A C 1
ATOM 1311 O O . LEU A 1 181 ? -8.547 10.812 6.609 1.00 98.25 181 LEU A O 1
ATOM 1315 N N . THR A 1 182 ? -8.200 9.019 5.312 1.00 98.06 182 THR A N 1
ATOM 1316 C CA . THR A 1 182 ? -9.623 8.709 5.087 1.00 98.06 182 THR A CA 1
ATOM 1317 C C . THR A 1 182 ? -10.178 7.718 6.113 1.00 98.06 182 THR A C 1
ATOM 1319 O O . THR A 1 182 ? -11.390 7.632 6.294 1.00 98.06 182 THR A O 1
ATOM 1322 N N . GLY A 1 183 ? -9.306 6.975 6.801 1.00 97.88 183 GLY A N 1
ATOM 1323 C CA . GLY A 1 183 ? -9.675 5.932 7.753 1.00 97.88 183 GLY A CA 1
ATOM 1324 C C . GLY A 1 183 ? -8.601 4.853 7.882 1.00 97.88 183 GLY A C 1
ATOM 1325 O O . GLY A 1 183 ? -7.490 4.974 7.360 1.00 97.88 183 GLY A O 1
ATOM 1326 N N . ILE A 1 184 ? -8.941 3.766 8.575 1.00 98.62 184 ILE A N 1
ATOM 1327 C CA . ILE A 1 184 ? -8.051 2.618 8.773 1.00 98.62 184 ILE A CA 1
ATOM 1328 C C . ILE A 1 184 ? -8.472 1.486 7.847 1.00 98.62 184 ILE A C 1
ATOM 1330 O O . ILE A 1 184 ? -9.541 0.903 8.008 1.00 98.62 184 ILE A O 1
ATOM 1334 N N . ILE A 1 185 ? -7.609 1.144 6.893 1.00 98.81 185 ILE A N 1
ATOM 1335 C CA . ILE A 1 185 ? -7.800 -0.041 6.054 1.00 98.81 185 ILE A CA 1
ATOM 1336 C C . ILE A 1 185 ? -7.614 -1.270 6.949 1.00 98.81 185 ILE A C 1
ATOM 1338 O O . ILE A 1 185 ? -6.534 -1.455 7.511 1.00 98.81 185 ILE A O 1
ATOM 1342 N N . LEU A 1 186 ? -8.649 -2.099 7.091 1.00 98.69 186 LEU A N 1
ATOM 1343 C CA . LEU A 1 186 ? -8.600 -3.326 7.893 1.00 98.69 186 LEU A CA 1
ATOM 1344 C C . LEU A 1 186 ? -8.246 -4.546 7.040 1.00 98.69 186 LEU A C 1
ATOM 1346 O O . LEU A 1 186 ? -7.441 -5.379 7.456 1.00 98.69 186 LEU A O 1
ATOM 1350 N N . ARG A 1 187 ? -8.811 -4.629 5.833 1.00 98.81 187 ARG A N 1
ATOM 1351 C CA . ARG A 1 187 ? -8.711 -5.782 4.928 1.00 98.81 187 ARG A CA 1
ATOM 1352 C C . ARG A 1 187 ? -8.751 -5.317 3.479 1.00 98.81 187 ARG A C 1
ATOM 1354 O O . ARG A 1 187 ? -9.376 -4.303 3.176 1.00 98.81 187 ARG A O 1
ATOM 1361 N N . ALA A 1 188 ? -8.090 -6.040 2.584 1.00 98.88 188 ALA A N 1
ATOM 1362 C CA . ALA A 1 188 ? -8.118 -5.753 1.158 1.00 98.88 188 ALA A CA 1
ATOM 1363 C C . ALA A 1 188 ? -8.107 -7.032 0.320 1.00 98.88 188 ALA A C 1
ATOM 1365 O O . ALA A 1 188 ? -7.514 -8.044 0.693 1.00 98.88 188 ALA A O 1
ATOM 1366 N N . THR A 1 189 ? -8.729 -6.948 -0.852 1.00 98.94 189 THR A N 1
ATOM 1367 C CA . THR A 1 189 ? -8.650 -7.963 -1.900 1.00 98.94 189 THR A CA 1
ATOM 1368 C C . THR A 1 189 ? -7.813 -7.417 -3.048 1.00 98.94 189 THR A C 1
ATOM 1370 O O . THR A 1 189 ? -8.147 -6.378 -3.619 1.00 98.94 189 THR A O 1
ATOM 1373 N N . ILE A 1 190 ? -6.727 -8.111 -3.379 1.00 98.88 190 ILE A N 1
ATOM 1374 C CA . ILE A 1 190 ? -5.745 -7.710 -4.391 1.00 98.88 190 ILE A CA 1
ATOM 1375 C C . ILE A 1 190 ? -5.814 -8.683 -5.567 1.00 98.88 190 ILE A C 1
ATOM 1377 O O . ILE A 1 190 ? -5.775 -9.897 -5.358 1.00 98.88 190 ILE A O 1
ATOM 1381 N N . GLU A 1 191 ? -5.894 -8.168 -6.793 1.00 98.88 191 GLU A N 1
ATOM 1382 C CA . GLU A 1 191 ? -5.699 -8.979 -7.995 1.00 98.88 191 GLU A CA 1
ATOM 1383 C C . GLU A 1 191 ? -4.203 -9.170 -8.259 1.00 98.88 191 GLU A C 1
ATOM 1385 O O . GLU A 1 191 ? -3.452 -8.218 -8.472 1.00 98.88 191 GLU A O 1
ATOM 1390 N N . MET A 1 192 ? -3.777 -10.425 -8.227 1.00 98.75 192 MET A N 1
ATOM 1391 C CA . MET A 1 192 ? -2.396 -10.858 -8.369 1.00 98.75 192 MET A CA 1
ATOM 1392 C C . MET A 1 192 ? -2.046 -11.102 -9.840 1.00 98.75 192 MET A C 1
ATOM 1394 O O . MET A 1 192 ? -2.898 -11.446 -10.660 1.00 98.75 192 MET A O 1
ATOM 1398 N N . THR A 1 193 ? -0.762 -11.005 -10.176 1.00 98.62 193 THR A N 1
ATOM 1399 C CA . THR A 1 193 ? -0.276 -11.294 -11.531 1.00 98.62 193 THR A CA 1
ATOM 1400 C C . THR A 1 193 ? 0.030 -12.789 -11.669 1.00 98.62 193 THR A C 1
ATOM 1402 O O . THR A 1 193 ? 0.807 -13.311 -10.872 1.00 98.62 193 THR A O 1
ATOM 1405 N N . PRO A 1 194 ? -0.515 -13.509 -12.664 1.00 98.25 194 PRO A N 1
ATOM 1406 C CA . PRO A 1 194 ? -0.140 -14.899 -12.907 1.00 98.25 194 PRO A CA 1
ATOM 1407 C C . PRO A 1 194 ? 1.348 -15.042 -13.241 1.00 98.25 194 PRO A C 1
ATOM 1409 O O . PRO A 1 194 ? 1.905 -14.244 -13.994 1.00 98.25 194 PRO A O 1
ATOM 1412 N N . THR A 1 195 ? 1.988 -16.083 -12.718 1.00 96.19 195 THR A N 1
ATOM 1413 C CA . THR A 1 195 ? 3.366 -16.439 -13.052 1.00 96.19 195 THR A CA 1
ATOM 1414 C C . THR A 1 195 ? 3.582 -17.947 -13.011 1.00 96.19 195 THR A C 1
ATOM 1416 O O . THR A 1 195 ? 3.024 -18.661 -12.180 1.00 96.19 195 THR A O 1
ATOM 1419 N N . GLU A 1 196 ? 4.452 -18.440 -13.886 1.00 95.38 196 GLU A N 1
ATOM 1420 C CA . GLU A 1 196 ? 4.890 -19.838 -13.882 1.00 95.38 196 GLU A CA 1
ATOM 1421 C C . GLU A 1 196 ? 6.165 -20.049 -13.057 1.00 95.38 196 GLU A C 1
ATOM 1423 O O . GLU A 1 196 ? 6.516 -21.184 -12.724 1.00 95.38 196 GLU A O 1
ATOM 1428 N N . THR A 1 197 ? 6.901 -18.971 -12.766 1.00 94.25 197 THR A N 1
ATOM 1429 C CA . THR A 1 197 ? 8.208 -19.032 -12.106 1.00 94.25 197 THR A CA 1
ATOM 1430 C C . THR A 1 197 ? 8.408 -17.872 -11.128 1.00 94.25 197 THR A C 1
ATOM 1432 O O . THR A 1 197 ? 7.732 -16.847 -11.189 1.00 94.25 197 THR A O 1
ATOM 1435 N N . ALA A 1 198 ? 9.377 -18.020 -10.222 1.00 93.56 198 ALA A N 1
ATOM 1436 C CA . ALA A 1 198 ? 9.832 -16.953 -9.325 1.00 93.56 198 ALA A CA 1
ATOM 1437 C C . ALA A 1 198 ? 11.104 -16.240 -9.845 1.00 93.56 198 ALA A C 1
ATOM 1439 O O . ALA A 1 198 ? 11.904 -15.720 -9.057 1.00 93.56 198 ALA A O 1
ATOM 1440 N N . TYR A 1 199 ? 11.323 -16.272 -11.165 1.00 92.38 199 TYR A N 1
ATOM 1441 C CA . TYR A 1 199 ? 12.548 -15.819 -11.822 1.00 92.38 199 TYR A CA 1
ATOM 1442 C C . TYR A 1 199 ? 12.256 -14.813 -12.935 1.00 92.38 199 TYR A C 1
ATOM 1444 O O . TYR A 1 199 ? 11.200 -14.825 -13.567 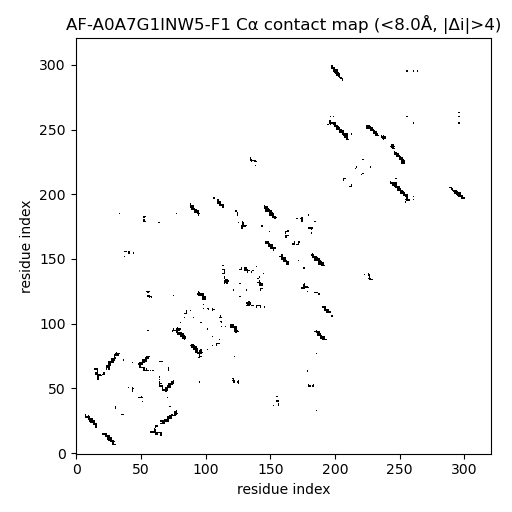1.00 92.38 199 TYR A O 1
ATOM 1452 N N . PHE A 1 200 ? 13.253 -13.981 -13.211 1.00 89.81 200 PHE A N 1
ATOM 1453 C CA . PHE A 1 200 ? 13.246 -13.023 -14.307 1.00 89.81 200 PHE A CA 1
ATOM 1454 C C . PHE A 1 200 ? 14.286 -13.391 -15.357 1.00 89.81 200 PHE A C 1
ATOM 1456 O O . PHE A 1 200 ? 15.366 -13.856 -15.005 1.00 89.81 200 PHE A O 1
ATOM 1463 N N . ILE A 1 201 ? 13.982 -13.123 -16.624 1.00 91.25 201 ILE A N 1
ATOM 1464 C CA . ILE A 1 201 ? 14.972 -13.003 -17.697 1.00 91.25 201 ILE A CA 1
ATOM 1465 C C . ILE A 1 201 ? 15.356 -11.528 -17.769 1.00 91.25 201 ILE A C 1
ATOM 1467 O O . ILE A 1 201 ? 14.480 -10.679 -17.938 1.00 91.25 201 ILE A O 1
ATOM 1471 N N . ALA A 1 202 ? 16.642 -11.240 -17.592 1.00 89.62 202 ALA A N 1
ATOM 1472 C CA . ALA A 1 202 ? 17.195 -9.899 -17.503 1.00 89.62 202 ALA A CA 1
ATOM 1473 C C . ALA A 1 202 ? 18.104 -9.587 -18.689 1.00 89.62 202 ALA A C 1
ATOM 1475 O O . ALA A 1 202 ? 19.017 -10.366 -18.957 1.00 89.62 202 ALA A O 1
ATOM 1476 N N . ASP A 1 203 ? 17.887 -8.430 -19.307 1.00 90.62 203 ASP A N 1
ATOM 1477 C CA . ASP A 1 203 ? 18.801 -7.773 -20.235 1.00 90.62 203 ASP A CA 1
ATOM 1478 C C . ASP A 1 203 ? 19.406 -6.555 -19.514 1.00 90.62 203 ASP A C 1
ATOM 1480 O O . ASP A 1 203 ? 18.721 -5.867 -18.750 1.00 90.62 203 ASP A O 1
ATOM 1484 N N . GLY A 1 204 ? 20.713 -6.342 -19.664 1.00 90.62 204 GLY A N 1
ATOM 1485 C CA . GLY A 1 204 ? 21.431 -5.289 -18.952 1.00 90.62 204 GLY A CA 1
ATOM 1486 C C . GLY A 1 204 ? 22.280 -4.451 -19.890 1.00 90.62 204 GLY A C 1
ATOM 1487 O O . GLY A 1 204 ? 23.131 -4.993 -20.595 1.00 90.62 204 GLY A O 1
ATOM 1488 N N . ASP A 1 205 ? 22.088 -3.138 -19.833 1.00 89.75 205 ASP A N 1
ATOM 1489 C CA . ASP A 1 205 ? 22.827 -2.156 -20.623 1.00 89.75 205 ASP A CA 1
ATOM 1490 C C . ASP A 1 205 ? 23.608 -1.209 -19.701 1.00 89.75 205 ASP A C 1
ATOM 1492 O O . ASP A 1 205 ? 23.323 -1.075 -18.508 1.00 89.75 205 ASP A O 1
ATOM 1496 N N . VAL A 1 206 ? 24.639 -0.565 -20.240 1.00 91.00 206 VAL A N 1
ATOM 1497 C CA . VAL A 1 206 ? 25.395 0.473 -19.533 1.00 91.00 206 VAL A CA 1
ATOM 1498 C C . VAL A 1 206 ? 25.517 1.670 -20.450 1.00 91.00 206 VAL A C 1
ATOM 1500 O O . VAL A 1 206 ? 25.953 1.522 -21.587 1.00 91.00 206 VAL A O 1
ATOM 1503 N N . THR A 1 207 ? 25.165 2.840 -19.936 1.00 88.75 207 THR A N 1
ATOM 1504 C CA . THR A 1 207 ? 25.268 4.114 -20.652 1.00 88.75 207 THR A CA 1
ATOM 1505 C C . THR A 1 207 ? 26.469 4.904 -20.142 1.00 88.75 207 THR A C 1
ATOM 1507 O O . THR A 1 207 ? 26.892 4.744 -18.993 1.00 88.75 207 THR A O 1
ATOM 1510 N N . ALA A 1 208 ? 27.055 5.743 -20.991 1.00 86.81 208 ALA A N 1
ATOM 1511 C CA . ALA A 1 208 ? 28.186 6.602 -20.654 1.00 86.81 208 ALA A CA 1
ATOM 1512 C C . ALA A 1 208 ? 27.749 7.992 -20.169 1.00 86.81 208 ALA A C 1
ATOM 1514 O O . ALA A 1 208 ? 28.472 8.623 -19.396 1.00 86.81 208 ALA A O 1
ATOM 1515 N N . THR A 1 209 ? 26.588 8.475 -20.622 1.00 85.12 209 THR A N 1
ATOM 1516 C CA . THR A 1 209 ? 26.084 9.815 -20.294 1.00 85.12 209 THR A CA 1
ATOM 1517 C C . THR A 1 209 ? 24.601 9.825 -19.927 1.00 85.12 209 THR A C 1
ATOM 1519 O O . THR A 1 209 ? 23.847 8.874 -20.177 1.00 85.12 209 THR A O 1
ATOM 1522 N N . LEU A 1 210 ? 24.162 10.950 -19.349 1.00 88.69 210 LEU A N 1
ATOM 1523 C CA . LEU A 1 210 ? 22.747 11.177 -19.076 1.00 88.69 210 LEU A CA 1
ATOM 1524 C C . LEU A 1 210 ? 21.939 11.173 -20.377 1.00 88.69 210 LEU A C 1
ATOM 1526 O O . LEU A 1 210 ? 20.882 10.554 -20.425 1.00 88.69 210 LEU A O 1
ATOM 1530 N N . ASP A 1 211 ? 22.460 11.799 -21.432 1.00 91.62 211 ASP A N 1
ATOM 1531 C CA . ASP A 1 211 ? 21.797 11.864 -22.738 1.00 91.62 211 ASP A CA 1
ATOM 1532 C C . ASP A 1 211 ? 21.602 10.472 -23.344 1.00 91.62 211 ASP A C 1
ATOM 1534 O O . ASP A 1 211 ? 20.531 10.172 -23.863 1.00 91.62 211 ASP A O 1
ATOM 1538 N N . GLU A 1 212 ? 22.596 9.587 -23.225 1.00 91.81 212 GLU A N 1
ATOM 1539 C CA . GLU A 1 212 ? 22.469 8.195 -23.666 1.00 91.81 212 GLU A CA 1
ATOM 1540 C C . GLU A 1 212 ? 21.435 7.431 -22.826 1.00 91.81 212 GLU A C 1
ATOM 1542 O O . GLU A 1 212 ? 20.637 6.663 -23.359 1.00 91.81 212 GLU A O 1
ATOM 1547 N N . THR A 1 213 ? 21.384 7.699 -21.518 1.00 91.06 213 THR A N 1
ATOM 1548 C CA . THR A 1 213 ? 20.353 7.140 -20.628 1.00 91.06 213 THR A CA 1
ATOM 1549 C C . THR A 1 213 ? 18.954 7.592 -21.039 1.00 91.06 213 THR A C 1
ATOM 1551 O O . THR A 1 213 ? 18.045 6.767 -21.116 1.00 91.06 213 THR A O 1
ATOM 1554 N N . ILE A 1 214 ? 18.774 8.879 -21.340 1.00 94.62 214 ILE A N 1
ATOM 1555 C CA . ILE A 1 214 ? 17.501 9.431 -21.817 1.00 94.62 214 ILE A CA 1
ATOM 1556 C C . ILE A 1 214 ? 17.133 8.823 -23.172 1.00 94.62 214 ILE A C 1
ATOM 1558 O O . ILE A 1 214 ? 15.986 8.415 -23.358 1.00 94.62 214 ILE A O 1
ATOM 1562 N N . ALA A 1 215 ? 18.092 8.728 -24.098 1.00 95.19 215 ALA A N 1
ATOM 1563 C CA . ALA A 1 215 ? 17.879 8.143 -25.416 1.00 95.19 215 ALA A CA 1
ATOM 1564 C C . ALA A 1 215 ? 17.396 6.691 -25.311 1.00 95.19 215 ALA A C 1
ATOM 1566 O O . ALA A 1 215 ? 16.394 6.350 -25.933 1.00 95.19 215 ALA A O 1
ATOM 1567 N N . LEU A 1 216 ? 18.023 5.876 -24.456 1.00 93.56 216 LEU A N 1
ATOM 1568 C CA . LEU A 1 216 ? 17.622 4.485 -24.229 1.00 93.56 216 LEU A CA 1
ATOM 1569 C C . LEU A 1 216 ? 16.191 4.361 -23.680 1.00 93.56 216 LEU A C 1
ATOM 1571 O O . LEU A 1 216 ? 15.443 3.488 -24.100 1.00 93.56 216 LEU A O 1
ATOM 1575 N N . HIS A 1 217 ? 15.766 5.253 -22.781 1.00 95.44 217 HIS A N 1
ATOM 1576 C CA . HIS A 1 217 ? 14.389 5.236 -22.259 1.00 95.44 217 HIS A CA 1
ATOM 1577 C C . HIS A 1 217 ? 13.361 5.835 -23.234 1.00 95.44 217 HIS A C 1
ATOM 1579 O O . HIS A 1 217 ? 12.157 5.723 -23.002 1.00 95.44 217 HIS A O 1
ATOM 1585 N N . SER A 1 218 ? 13.816 6.470 -24.320 1.00 96.94 218 SER A N 1
ATOM 1586 C CA . SER A 1 218 ? 12.965 7.173 -25.291 1.00 96.94 218 SER A CA 1
ATOM 1587 C C . SER A 1 218 ? 12.936 6.513 -26.674 1.00 96.94 218 SER A C 1
ATOM 1589 O O . SER A 1 218 ? 12.151 6.923 -27.525 1.00 96.94 218 SER A O 1
ATOM 1591 N N . ASP A 1 219 ? 13.760 5.491 -26.918 1.00 96.75 219 ASP A N 1
ATOM 1592 C CA . ASP A 1 219 ? 13.868 4.803 -28.214 1.00 96.75 219 ASP A CA 1
ATOM 1593 C C . ASP A 1 219 ? 12.737 3.786 -28.477 1.00 96.75 219 ASP A C 1
ATOM 1595 O O . ASP A 1 219 ? 12.671 3.176 -29.546 1.00 96.75 219 ASP A O 1
ATOM 1599 N N . GLY A 1 220 ? 11.834 3.611 -27.506 1.00 96.50 220 GLY A N 1
ATOM 1600 C CA . GLY A 1 220 ? 10.715 2.670 -27.548 1.00 96.50 220 GLY A CA 1
ATOM 1601 C C . GLY A 1 220 ? 11.026 1.272 -26.998 1.00 96.50 220 GLY A C 1
ATOM 1602 O O . GLY A 1 220 ? 10.113 0.451 -26.899 1.00 96.50 220 GLY A O 1
ATOM 1603 N N . SER A 1 221 ? 12.268 0.988 -26.595 1.00 93.69 221 SER A N 1
ATOM 1604 C CA . SER A 1 221 ? 12.684 -0.314 -26.051 1.00 93.69 221 SER A CA 1
ATOM 1605 C C . SER A 1 221 ? 11.957 -0.695 -24.757 1.00 93.69 221 SER A C 1
ATOM 1607 O O . SER A 1 221 ? 11.668 -1.877 -24.552 1.00 93.69 221 SER A O 1
ATOM 1609 N N . GLU A 1 222 ? 11.578 0.287 -23.931 1.00 93.25 222 GLU A N 1
ATOM 1610 C CA . GLU A 1 222 ? 10.830 0.098 -22.677 1.00 93.25 222 GLU A CA 1
ATOM 1611 C C . GLU A 1 222 ? 9.526 -0.688 -22.873 1.00 93.25 222 GLU A C 1
ATOM 1613 O O . GLU A 1 222 ? 9.173 -1.512 -22.030 1.00 93.25 222 GLU A O 1
ATOM 1618 N N . ALA A 1 223 ?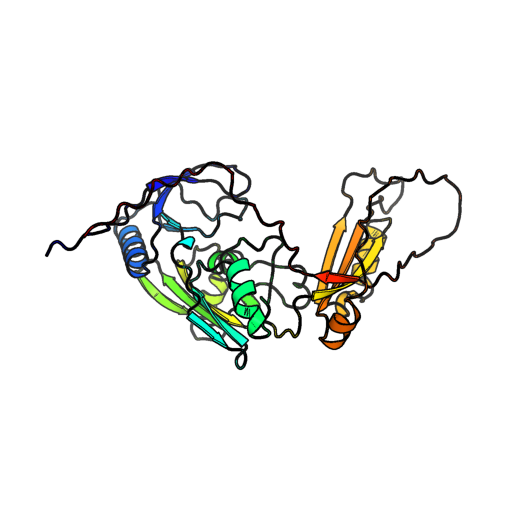 8.844 -0.518 -24.015 1.00 95.12 223 ALA A N 1
ATOM 1619 C CA . ALA A 1 223 ? 7.617 -1.252 -24.342 1.00 95.12 223 ALA A CA 1
ATOM 1620 C C . ALA A 1 223 ? 7.844 -2.768 -24.474 1.00 95.12 223 ALA A C 1
ATOM 1622 O O . ALA A 1 223 ? 6.907 -3.562 -24.382 1.00 95.12 223 ALA A O 1
ATOM 1623 N N . GLY A 1 224 ? 9.094 -3.187 -24.680 1.00 93.88 224 GLY A N 1
ATOM 1624 C CA . GLY A 1 224 ? 9.471 -4.587 -24.663 1.00 93.88 224 GLY A CA 1
ATOM 1625 C C . GLY A 1 224 ? 9.436 -5.197 -23.262 1.00 93.88 224 GLY A C 1
ATOM 1626 O O . GLY A 1 224 ? 9.179 -6.389 -23.140 1.00 93.88 224 GLY A O 1
ATOM 1627 N N . TYR A 1 225 ? 9.687 -4.440 -22.198 1.00 94.12 225 TYR A N 1
ATOM 1628 C CA . TYR A 1 225 ? 9.940 -5.002 -20.869 1.00 94.12 225 TYR A CA 1
ATOM 1629 C C . TYR A 1 225 ? 8.843 -4.635 -19.889 1.00 94.12 225 TYR A C 1
ATOM 1631 O O . TYR A 1 225 ? 8.376 -3.507 -19.860 1.00 94.12 225 TYR A O 1
ATOM 1639 N N . THR A 1 226 ? 8.453 -5.575 -19.030 1.00 96.31 226 THR A N 1
ATOM 1640 C CA . THR A 1 226 ? 7.476 -5.274 -17.978 1.00 96.31 226 THR A CA 1
ATOM 1641 C C . THR A 1 226 ? 8.132 -4.619 -16.769 1.00 96.31 226 THR A C 1
ATOM 1643 O O . THR A 1 226 ? 7.456 -3.923 -16.029 1.00 96.31 226 THR A O 1
ATOM 1646 N N . TYR A 1 227 ? 9.436 -4.808 -16.557 1.00 96.69 227 TYR A N 1
ATOM 1647 C CA . TYR A 1 227 ? 10.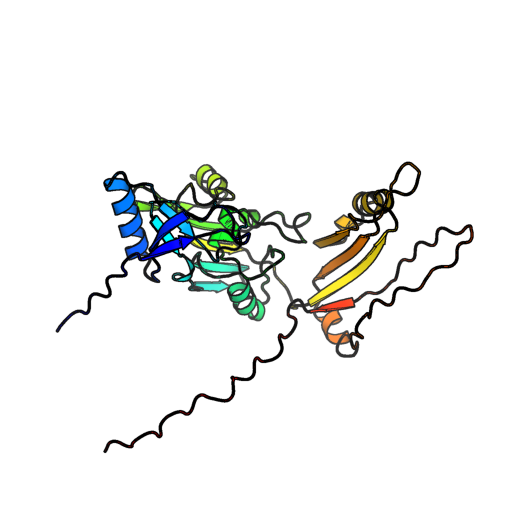190 -4.210 -15.455 1.00 96.69 227 TYR A CA 1
ATOM 1648 C C . TYR A 1 227 ? 11.418 -3.480 -15.999 1.00 96.69 227 TYR A C 1
ATOM 1650 O O . TYR A 1 227 ? 12.201 -4.079 -16.738 1.00 96.69 227 TYR A O 1
ATOM 1658 N N . SER A 1 228 ? 11.616 -2.233 -15.581 1.00 95.44 228 SER A N 1
ATOM 1659 C CA . SER A 1 228 ? 12.775 -1.417 -15.936 1.00 95.44 228 SER A CA 1
ATOM 1660 C C . SER A 1 228 ? 13.186 -0.505 -14.779 1.00 95.44 228 SER A C 1
ATOM 1662 O O . SER A 1 228 ? 12.364 -0.057 -13.979 1.00 95.44 228 SER A O 1
ATOM 1664 N N . SER A 1 229 ? 14.490 -0.295 -14.623 1.00 94.88 229 SER A N 1
ATOM 1665 C CA . SER A 1 229 ? 15.064 0.660 -13.669 1.00 94.88 229 SER A CA 1
ATOM 1666 C C . SER A 1 229 ? 16.555 0.839 -13.933 1.00 94.88 229 SER A C 1
ATOM 1668 O O . SER A 1 229 ? 17.230 -0.141 -14.261 1.00 94.88 229 SER A O 1
ATOM 1670 N N . ALA A 1 230 ? 17.088 2.021 -13.639 1.00 91.69 230 ALA A N 1
ATOM 1671 C CA . ALA A 1 230 ? 18.517 2.303 -13.700 1.00 91.69 230 ALA A CA 1
ATOM 1672 C C . ALA A 1 230 ? 19.077 2.692 -12.325 1.00 91.69 230 ALA A C 1
ATOM 1674 O O . ALA A 1 230 ? 18.412 3.361 -11.531 1.00 91.69 230 ALA A O 1
ATOM 1675 N N . TRP A 1 231 ? 20.325 2.311 -12.067 1.00 90.00 231 TRP A N 1
ATOM 1676 C CA . TRP A 1 231 ? 21.183 3.065 -11.154 1.00 90.00 231 TRP A CA 1
ATOM 1677 C C . TRP A 1 231 ? 21.949 4.092 -11.987 1.00 90.00 231 TRP A C 1
ATOM 1679 O O . TRP A 1 231 ? 22.453 3.727 -13.046 1.00 90.00 231 TRP A O 1
ATOM 1689 N N . PHE A 1 232 ? 22.039 5.342 -11.532 1.00 88.56 232 PHE A N 1
ATOM 1690 C CA . PHE A 1 232 ? 22.683 6.427 -12.274 1.00 88.56 232 PHE A CA 1
ATOM 1691 C C . PHE A 1 232 ? 23.771 7.102 -11.433 1.00 88.56 232 PHE A C 1
ATOM 1693 O O . PHE A 1 232 ? 23.633 7.245 -10.216 1.00 88.56 232 PHE A O 1
ATOM 1700 N N . ASP A 1 233 ? 24.847 7.519 -12.093 1.00 87.19 233 ASP A N 1
ATOM 1701 C CA . ASP A 1 233 ? 25.914 8.310 -11.490 1.00 87.19 233 ASP A CA 1
ATOM 1702 C C . ASP A 1 233 ? 25.467 9.761 -11.246 1.00 87.19 233 ASP A C 1
ATOM 1704 O O . ASP A 1 233 ? 25.093 10.484 -12.163 1.00 87.19 233 ASP A O 1
ATOM 1708 N N . ALA A 1 234 ? 25.517 10.197 -9.990 1.00 88.62 234 ALA A N 1
ATOM 1709 C CA . ALA A 1 234 ? 25.191 11.564 -9.580 1.00 88.62 234 ALA A CA 1
ATOM 1710 C C . ALA A 1 234 ? 26.395 12.313 -8.976 1.00 88.62 234 ALA A C 1
ATOM 1712 O O . ALA A 1 234 ? 26.210 13.341 -8.325 1.00 88.62 234 ALA A O 1
ATOM 1713 N N . ILE A 1 235 ? 27.611 11.768 -9.103 1.00 88.25 235 ILE A N 1
ATOM 1714 C CA . ILE A 1 235 ? 28.823 12.254 -8.425 1.00 88.25 235 ILE A CA 1
ATOM 1715 C C . ILE A 1 235 ? 29.875 12.721 -9.428 1.00 88.25 235 ILE A C 1
ATOM 1717 O O . ILE A 1 235 ? 30.553 13.718 -9.166 1.00 88.25 235 ILE A O 1
ATOM 1721 N N . SER A 1 236 ? 30.051 12.000 -10.538 1.00 82.69 236 SER A N 1
ATOM 1722 C CA . SER A 1 236 ? 31.069 12.335 -11.533 1.00 82.69 236 SER A CA 1
ATOM 1723 C C . SER A 1 236 ? 30.935 13.782 -12.012 1.00 82.69 236 SER A C 1
ATOM 1725 O O . SER A 1 236 ? 29.839 14.302 -12.225 1.00 82.69 236 SER A O 1
ATOM 1727 N N . ALA A 1 237 ? 32.082 14.454 -12.151 1.00 67.94 237 ALA A N 1
ATOM 1728 C CA . ALA A 1 237 ? 32.103 15.822 -12.642 1.00 67.94 237 ALA A CA 1
ATOM 1729 C C . ALA A 1 237 ? 31.547 15.854 -14.076 1.00 67.94 237 ALA A C 1
ATOM 1731 O O . ALA A 1 237 ? 31.904 14.983 -14.874 1.00 67.94 237 ALA A O 1
ATOM 1732 N N . PRO A 1 238 ? 30.717 16.850 -14.431 1.00 59.19 238 PRO A N 1
ATOM 1733 C CA . PRO A 1 238 ? 30.266 16.997 -15.804 1.00 59.19 238 PRO A CA 1
ATOM 1734 C C . PRO A 1 238 ? 31.493 17.180 -16.705 1.00 59.19 238 PRO A C 1
ATOM 1736 O O . PRO A 1 238 ? 32.306 18.079 -16.479 1.00 59.19 238 PRO A O 1
ATOM 1739 N N . GLU A 1 239 ? 31.655 16.317 -17.712 1.00 56.09 239 GLU A N 1
ATOM 1740 C CA . GLU A 1 239 ? 32.625 16.571 -18.777 1.00 56.09 239 GLU A CA 1
ATOM 1741 C C . GLU A 1 239 ? 32.316 17.933 -19.420 1.00 56.09 239 GLU A C 1
ATOM 1743 O O . GLU A 1 239 ? 31.156 18.332 -19.534 1.00 56.09 239 GLU A O 1
ATOM 1748 N N . ALA A 1 240 ? 3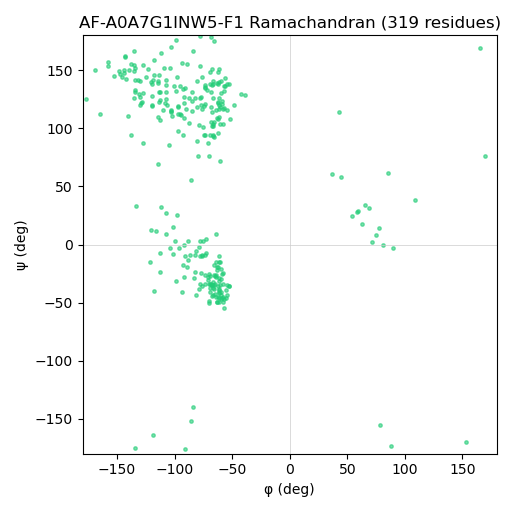3.352 18.685 -19.799 1.00 44.38 240 ALA A N 1
ATOM 1749 C CA . ALA A 1 240 ? 33.194 20.016 -20.375 1.00 44.38 240 ALA A CA 1
ATOM 1750 C C . ALA A 1 240 ? 32.507 19.937 -21.756 1.00 44.38 240 ALA A C 1
ATOM 1752 O O . ALA A 1 240 ? 33.165 19.750 -22.776 1.00 44.38 240 ALA A O 1
ATOM 1753 N N . GLY A 1 241 ? 31.179 20.073 -21.777 1.00 51.34 241 GLY A N 1
ATOM 1754 C CA . GLY A 1 241 ? 30.322 20.040 -22.966 1.00 51.34 241 GLY A CA 1
ATOM 1755 C C . GLY A 1 241 ? 28.839 19.874 -22.591 1.00 51.34 241 GLY A C 1
ATOM 1756 O O . GLY A 1 241 ? 28.531 19.616 -21.426 1.00 51.34 241 GLY A O 1
ATOM 1757 N N . PRO A 1 242 ? 27.892 20.044 -23.533 1.00 41.09 242 PRO A N 1
ATOM 1758 C CA . PRO A 1 242 ? 26.503 19.668 -23.290 1.00 41.09 242 PRO A CA 1
ATOM 1759 C C . PRO A 1 242 ? 26.426 18.138 -23.146 1.00 41.09 242 PRO A C 1
ATOM 1761 O O . PRO A 1 242 ? 26.922 17.432 -24.020 1.00 41.09 242 PRO A O 1
ATOM 1764 N N . GLY A 1 243 ? 25.856 17.644 -22.040 1.00 47.94 243 GLY A N 1
ATOM 1765 C CA . GLY A 1 243 ? 25.684 16.202 -21.788 1.00 47.94 243 GLY A CA 1
ATOM 1766 C C . GLY A 1 243 ? 26.588 15.599 -20.702 1.00 47.94 243 GLY A C 1
ATOM 1767 O O . GLY A 1 243 ? 27.064 14.478 -20.862 1.00 47.94 243 GLY A O 1
ATOM 1768 N N . GLY A 1 244 ? 26.840 16.338 -19.610 1.00 40.62 244 GLY A N 1
ATOM 1769 C CA . GLY A 1 244 ? 27.687 15.918 -18.482 1.00 40.62 244 GLY A CA 1
ATOM 1770 C C . GLY A 1 244 ? 27.536 14.437 -18.097 1.00 40.62 244 GLY A C 1
ATOM 1771 O O . GLY A 1 244 ? 26.425 13.934 -17.923 1.00 40.62 244 GLY A O 1
ATOM 1772 N N . GLY A 1 245 ? 28.679 13.750 -18.008 1.00 40.62 245 GLY A N 1
ATOM 1773 C CA . GLY A 1 245 ? 28.800 12.300 -17.860 1.00 40.62 245 GLY A CA 1
ATOM 1774 C C . GLY A 1 245 ? 28.090 11.737 -16.632 1.00 40.62 245 GLY A C 1
ATOM 1775 O O . GLY A 1 245 ? 28.589 11.819 -15.514 1.00 40.62 245 GLY A O 1
ATOM 1776 N N . VAL A 1 246 ? 26.943 11.113 -16.880 1.00 44.03 246 VAL A N 1
ATOM 1777 C CA . VAL A 1 246 ? 26.246 10.222 -15.956 1.00 44.03 246 VAL A CA 1
ATOM 1778 C C . VAL A 1 246 ? 26.308 8.829 -16.562 1.00 44.03 246 VAL A C 1
ATOM 1780 O O . VAL A 1 246 ? 25.629 8.564 -17.549 1.00 44.03 246 VAL A O 1
ATOM 1783 N N . SER A 1 247 ? 27.117 7.934 -15.999 1.00 46.19 247 SER A N 1
ATOM 1784 C CA . SER A 1 247 ? 27.083 6.528 -16.399 1.00 46.19 247 SER A CA 1
ATOM 1785 C C . SER A 1 247 ? 25.994 5.794 -15.616 1.00 46.19 247 SER A C 1
ATOM 1787 O O . SER A 1 247 ? 25.893 5.945 -14.396 1.00 46.19 247 SER A O 1
ATOM 1789 N N . GLY A 1 248 ? 25.147 5.029 -16.303 1.00 42.75 248 GLY A N 1
ATOM 1790 C CA . GLY A 1 248 ? 24.079 4.246 -15.684 1.00 42.75 248 GLY A CA 1
ATOM 1791 C C . GLY A 1 248 ? 24.295 2.747 -15.854 1.00 42.75 248 GLY A C 1
ATOM 1792 O O . GLY A 1 248 ? 24.681 2.306 -16.931 1.00 42.75 248 GLY A O 1
ATOM 1793 N N . LEU A 1 249 ? 24.023 1.952 -14.812 1.00 43.34 249 LEU A N 1
ATOM 1794 C CA . LEU A 1 249 ? 23.847 0.502 -14.948 1.00 43.34 249 LEU A CA 1
ATOM 1795 C C . LEU A 1 249 ? 22.353 0.214 -15.040 1.00 43.34 249 LEU A C 1
ATOM 1797 O O . LEU A 1 249 ? 21.587 0.497 -14.111 1.00 43.34 249 LEU A O 1
ATOM 1801 N N . PHE A 1 250 ? 21.964 -0.371 -16.160 1.00 51.88 250 PHE A N 1
ATOM 1802 C CA . PHE A 1 250 ? 20.588 -0.625 -16.521 1.00 51.88 250 PHE A CA 1
ATOM 1803 C C . PHE A 1 250 ? 20.257 -2.108 -16.406 1.00 51.88 250 PHE A C 1
ATOM 1805 O O . PHE A 1 250 ? 21.073 -2.977 -16.713 1.00 51.88 250 PHE A O 1
ATOM 1812 N N . GLY A 1 251 ? 19.052 -2.399 -15.929 1.00 47.84 251 GLY A N 1
ATOM 1813 C CA . GLY A 1 251 ? 18.528 -3.754 -15.880 1.00 47.84 251 GLY A CA 1
ATOM 1814 C C . GLY A 1 251 ? 17.058 -3.746 -16.252 1.00 47.84 251 GLY A C 1
ATOM 1815 O O . GLY A 1 251 ? 16.226 -3.283 -15.469 1.00 47.84 251 GLY A O 1
ATOM 1816 N N . GLN A 1 252 ? 16.759 -4.296 -17.420 1.00 48.50 252 GLN A N 1
ATOM 1817 C CA . GLN A 1 252 ? 15.417 -4.559 -17.910 1.00 48.50 252 GLN A CA 1
ATOM 1818 C C . GLN A 1 252 ? 15.092 -6.036 -17.708 1.00 48.50 252 GLN A C 1
ATOM 1820 O O . GLN A 1 252 ? 15.920 -6.906 -17.964 1.00 48.50 252 GLN A O 1
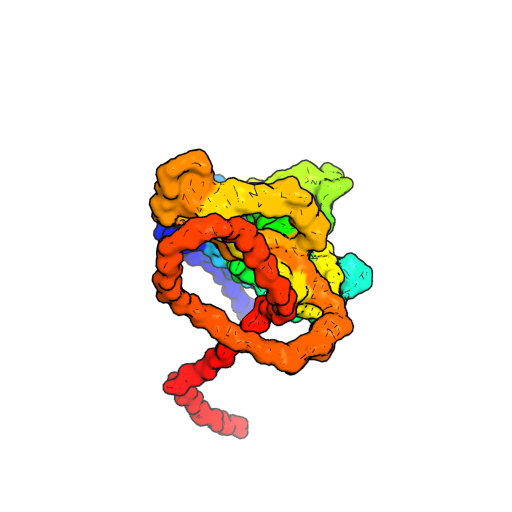ATOM 1825 N N . THR A 1 253 ? 13.892 -6.355 -17.228 1.00 49.69 253 THR A N 1
ATOM 1826 C CA . THR A 1 253 ? 13.505 -7.750 -16.989 1.00 49.69 253 THR A CA 1
ATOM 1827 C C . THR A 1 253 ? 12.108 -8.086 -17.490 1.00 49.69 253 THR A C 1
ATOM 1829 O O . THR A 1 253 ? 11.193 -7.264 -17.448 1.00 49.69 253 THR A O 1
ATOM 1832 N N . ARG A 1 254 ? 11.925 -9.346 -17.896 1.00 45.28 254 ARG A N 1
ATOM 1833 C CA . ARG A 1 254 ? 10.622 -9.979 -18.163 1.00 45.28 254 ARG A CA 1
ATOM 1834 C C . ARG A 1 254 ? 10.477 -11.242 -17.304 1.00 45.28 254 ARG A C 1
ATOM 1836 O O . ARG A 1 254 ? 11.497 -11.860 -16.990 1.00 45.28 254 ARG A O 1
ATOM 1843 N N . PRO A 1 255 ? 9.261 -11.656 -16.909 1.00 45.91 255 PRO A N 1
ATOM 1844 C CA . PRO A 1 255 ? 9.061 -12.929 -16.219 1.00 45.91 255 PRO A CA 1
ATOM 1845 C C . PRO A 1 255 ? 9.600 -14.101 -17.050 1.00 45.91 255 PRO A C 1
ATOM 1847 O O . PRO A 1 255 ? 9.390 -14.155 -18.263 1.00 45.91 255 PRO A O 1
ATOM 1850 N N . ALA A 1 256 ? 10.306 -15.038 -16.414 1.00 44.31 256 ALA A N 1
ATOM 1851 C CA . ALA A 1 256 ? 10.791 -16.229 -17.102 1.00 44.31 256 ALA A CA 1
ATOM 1852 C C . ALA A 1 256 ? 9.648 -17.238 -17.299 1.00 44.31 256 ALA A C 1
ATOM 1854 O O . ALA A 1 256 ? 9.009 -17.642 -16.326 1.00 44.31 256 ALA A O 1
ATOM 1855 N N . ALA A 1 257 ? 9.427 -17.690 -18.537 1.00 55.00 257 ALA A N 1
ATOM 1856 C CA . ALA A 1 257 ? 8.558 -18.835 -18.819 1.00 55.00 257 ALA A CA 1
ATOM 1857 C C . ALA A 1 257 ? 9.182 -20.135 -18.280 1.00 55.00 257 ALA A C 1
ATOM 1859 O O . ALA A 1 257 ? 10.413 -20.272 -18.231 1.00 55.00 257 ALA A O 1
ATOM 1860 N N . ARG A 1 258 ? 8.351 -21.121 -17.918 1.00 45.19 258 ARG A N 1
ATOM 1861 C CA . ARG A 1 258 ? 8.784 -22.375 -17.265 1.00 45.19 258 ARG A CA 1
ATOM 1862 C C . ARG A 1 258 ? 9.895 -23.113 -18.024 1.00 45.19 258 ARG A C 1
ATOM 1864 O O . ARG A 1 258 ? 10.811 -23.661 -17.412 1.00 45.19 258 ARG A O 1
ATOM 1871 N N . GLN A 1 259 ? 9.853 -23.076 -19.356 1.00 44.59 259 GLN A N 1
ATOM 1872 C CA . GLN A 1 259 ? 10.831 -23.726 -20.235 1.00 44.59 259 GLN A CA 1
ATOM 1873 C C . GLN A 1 259 ? 12.217 -23.051 -20.204 1.00 44.59 259 GLN A C 1
ATOM 1875 O O . GLN A 1 259 ? 13.231 -23.743 -20.260 1.00 44.59 259 GLN A O 1
ATOM 1880 N N . ALA A 1 260 ? 12.275 -21.724 -20.035 1.00 47.97 260 ALA A N 1
ATOM 1881 C CA . ALA A 1 260 ? 13.529 -20.972 -19.928 1.00 47.97 260 ALA A CA 1
ATOM 1882 C C . ALA A 1 260 ? 14.192 -21.147 -18.548 1.00 47.97 260 ALA A C 1
ATOM 1884 O O . ALA A 1 260 ? 15.414 -21.259 -18.446 1.00 47.97 260 ALA A O 1
ATOM 1885 N N . ALA A 1 261 ? 13.393 -21.252 -17.479 1.00 45.91 261 ALA A N 1
ATOM 1886 C CA . ALA A 1 261 ? 13.905 -21.521 -16.134 1.00 45.91 261 ALA A CA 1
ATOM 1887 C C . ALA A 1 261 ? 14.526 -22.929 -16.013 1.00 45.91 261 ALA A C 1
ATOM 1889 O O . ALA A 1 261 ? 15.563 -23.089 -15.371 1.00 45.91 261 ALA A O 1
ATOM 1890 N N . ALA A 1 262 ? 13.943 -23.934 -16.680 1.00 38.25 262 ALA A N 1
ATOM 1891 C CA . ALA A 1 262 ? 14.443 -25.312 -16.675 1.00 38.25 262 ALA A CA 1
ATOM 1892 C C . ALA A 1 262 ? 15.812 -25.476 -17.367 1.00 38.25 262 ALA A C 1
ATOM 1894 O O . ALA A 1 262 ? 16.621 -26.291 -16.934 1.00 38.25 262 ALA A O 1
ATOM 1895 N N . GLN A 1 263 ? 16.105 -24.674 -18.396 1.00 38.50 263 GLN A N 1
ATOM 1896 C CA . GLN A 1 263 ? 17.397 -24.682 -19.101 1.00 38.50 263 GLN A CA 1
ATOM 1897 C C . GLN A 1 263 ? 18.524 -23.980 -18.318 1.00 38.50 263 GLN A C 1
ATOM 1899 O O . GLN A 1 263 ? 19.691 -24.078 -18.682 1.00 38.50 263 GLN A O 1
ATOM 1904 N N . SER A 1 264 ? 18.195 -23.281 -17.228 1.00 41.75 264 SER A N 1
ATOM 1905 C CA . SER A 1 264 ? 19.121 -22.391 -16.513 1.00 41.75 264 SER A CA 1
ATOM 1906 C C . SER A 1 264 ? 19.807 -23.028 -15.301 1.00 41.75 264 SER A C 1
ATOM 1908 O O . SER A 1 264 ? 20.658 -22.389 -14.683 1.00 41.75 264 SER A O 1
ATOM 1910 N N . ALA A 1 265 ? 19.483 -24.282 -14.959 1.00 31.28 265 ALA A N 1
ATOM 1911 C CA . ALA A 1 265 ? 20.097 -24.998 -13.834 1.00 31.28 265 ALA A CA 1
ATOM 1912 C C . ALA A 1 265 ? 21.625 -25.203 -13.986 1.00 31.28 265 ALA A C 1
ATOM 1914 O O . ALA A 1 265 ? 22.289 -25.577 -13.020 1.00 31.28 265 ALA A O 1
ATOM 1915 N N . GLU A 1 266 ? 22.196 -24.911 -15.161 1.00 30.31 266 GLU A N 1
ATOM 1916 C CA . GLU A 1 266 ? 23.631 -25.023 -15.452 1.00 30.31 266 GLU A CA 1
ATOM 1917 C C . GLU A 1 266 ? 24.407 -23.689 -15.418 1.00 30.31 266 GLU A C 1
ATOM 1919 O O . GLU A 1 266 ? 25.640 -23.698 -15.438 1.00 30.31 266 GLU A O 1
ATOM 1924 N N . ILE A 1 267 ? 23.747 -22.529 -15.296 1.00 33.72 267 ILE A N 1
ATOM 1925 C CA . ILE A 1 267 ? 24.442 -21.231 -15.348 1.00 33.72 267 ILE A CA 1
ATOM 1926 C C . ILE A 1 267 ? 24.828 -20.777 -13.934 1.00 33.72 267 ILE A C 1
ATOM 1928 O O . ILE A 1 267 ? 24.061 -20.143 -13.208 1.00 33.72 267 ILE A O 1
ATOM 1932 N N . ARG A 1 268 ? 26.068 -21.091 -13.534 1.00 25.61 268 ARG A N 1
ATOM 1933 C CA . ARG A 1 268 ? 26.690 -20.547 -12.317 1.00 25.61 268 ARG A CA 1
ATOM 1934 C C . ARG A 1 268 ? 26.866 -19.035 -12.459 1.00 25.61 268 ARG A C 1
ATOM 1936 O O . ARG A 1 268 ? 27.652 -18.567 -13.277 1.00 25.61 268 ARG A O 1
ATOM 1943 N N . CYS A 1 269 ? 26.180 -18.276 -11.613 1.00 26.58 269 CYS A N 1
ATOM 1944 C CA . CYS A 1 269 ? 26.411 -16.846 -11.455 1.00 26.58 269 CYS A CA 1
ATOM 1945 C C . CYS A 1 269 ? 27.806 -16.637 -10.834 1.00 26.58 269 CYS A C 1
ATOM 1947 O O . CYS A 1 269 ? 28.000 -16.870 -9.640 1.00 26.58 269 CYS A O 1
ATOM 1949 N N . ALA A 1 270 ? 28.798 -16.266 -11.646 1.00 25.06 270 ALA A N 1
ATOM 1950 C CA . ALA A 1 270 ? 30.083 -15.803 -11.135 1.00 25.06 270 ALA A CA 1
ATOM 1951 C C . ALA A 1 270 ? 29.900 -14.385 -10.561 1.00 25.06 270 ALA A C 1
ATOM 1953 O O . ALA A 1 270 ? 29.235 -13.562 -11.195 1.00 25.06 270 ALA A O 1
ATOM 1954 N N . PRO A 1 271 ? 30.457 -14.070 -9.379 1.00 26.33 271 PRO A N 1
ATOM 1955 C CA . PRO A 1 271 ? 30.363 -12.729 -8.824 1.00 26.33 271 PRO A CA 1
ATOM 1956 C C . PRO A 1 271 ? 31.064 -11.743 -9.761 1.00 26.33 271 PRO A C 1
ATOM 1958 O O . PRO A 1 271 ? 32.255 -11.876 -10.036 1.00 26.33 271 PRO A O 1
ATOM 1961 N N . THR A 1 272 ? 30.332 -10.741 -10.249 1.00 30.88 272 THR A N 1
ATOM 1962 C CA . THR A 1 272 ? 30.924 -9.603 -10.955 1.00 30.88 272 THR A CA 1
ATOM 1963 C C . THR A 1 272 ? 31.667 -8.751 -9.930 1.00 30.88 272 THR A C 1
ATOM 1965 O O . THR A 1 272 ? 31.104 -7.842 -9.323 1.00 30.88 272 THR A O 1
ATOM 1968 N N . THR A 1 273 ? 32.931 -9.073 -9.671 1.00 25.89 273 THR A N 1
ATOM 1969 C CA . THR A 1 273 ? 33.832 -8.206 -8.914 1.00 25.89 273 THR A CA 1
ATOM 1970 C C . THR A 1 273 ? 34.094 -6.960 -9.754 1.00 25.89 273 THR A C 1
ATOM 1972 O O . THR A 1 273 ? 34.700 -7.032 -10.822 1.00 25.89 273 THR A O 1
ATOM 1975 N N . TYR A 1 274 ? 33.626 -5.808 -9.278 1.00 30.19 274 TYR A N 1
ATOM 1976 C CA . TYR A 1 274 ? 34.050 -4.510 -9.789 1.00 30.19 274 TYR A CA 1
ATOM 1977 C C . TYR A 1 274 ? 35.559 -4.370 -9.551 1.00 30.19 274 TYR A C 1
ATOM 1979 O O . TYR A 1 274 ? 36.011 -4.267 -8.412 1.00 30.19 274 TYR A O 1
ATOM 1987 N N . VAL A 1 275 ? 36.343 -4.408 -10.628 1.00 24.97 275 VAL A N 1
ATOM 1988 C CA . VAL A 1 275 ? 37.766 -4.058 -10.609 1.00 24.97 275 VAL A CA 1
ATOM 1989 C C . VAL A 1 275 ? 37.910 -2.801 -11.463 1.00 24.97 275 VAL A C 1
ATOM 1991 O O . VAL A 1 275 ? 37.747 -2.897 -12.682 1.00 24.97 275 VAL A O 1
ATOM 1994 N N . PRO A 1 276 ? 38.196 -1.625 -10.878 1.00 27.08 276 PRO A N 1
ATOM 1995 C CA . PRO A 1 276 ? 38.390 -0.413 -11.658 1.00 27.08 276 PRO A CA 1
ATOM 1996 C C . PRO A 1 276 ? 39.662 -0.573 -12.499 1.00 27.08 276 PRO A C 1
ATOM 1998 O O . PRO A 1 276 ? 40.781 -0.498 -11.990 1.00 27.08 276 PRO A O 1
ATOM 2001 N N . ARG A 1 277 ? 39.509 -0.828 -13.801 1.00 29.02 277 ARG A N 1
ATOM 2002 C CA . ARG A 1 277 ? 40.622 -0.735 -14.749 1.00 29.02 277 ARG A CA 1
ATOM 2003 C C . ARG A 1 277 ? 40.743 0.713 -15.206 1.00 29.02 277 ARG A C 1
ATOM 2005 O O . ARG A 1 277 ? 39.796 1.274 -15.745 1.00 29.02 277 ARG A O 1
ATOM 2012 N N . ARG A 1 278 ? 41.930 1.300 -15.021 1.00 30.23 278 ARG A N 1
ATOM 2013 C CA . ARG A 1 278 ? 42.319 2.550 -15.686 1.00 30.23 278 ARG A CA 1
ATOM 2014 C C . ARG A 1 278 ? 42.209 2.344 -17.199 1.00 30.23 278 ARG A C 1
ATOM 2016 O O . ARG A 1 278 ? 42.918 1.501 -17.745 1.00 30.23 278 ARG A O 1
ATOM 2023 N N . VAL A 1 279 ? 41.336 3.099 -17.857 1.00 35.56 279 VAL A N 1
ATOM 2024 C CA . VAL A 1 279 ? 41.255 3.143 -19.322 1.00 35.56 279 VAL A CA 1
ATOM 2025 C C . VAL A 1 279 ? 42.332 4.114 -19.827 1.00 35.56 279 VAL A C 1
ATOM 2027 O O . VAL A 1 279 ? 42.374 5.253 -19.355 1.00 35.56 279 VAL A O 1
ATOM 2030 N N . PRO A 1 280 ? 43.230 3.712 -20.746 1.00 29.47 280 PRO A N 1
ATOM 2031 C CA . PRO A 1 280 ? 44.111 4.653 -21.421 1.00 29.47 280 PRO A CA 1
ATOM 2032 C C . PRO A 1 280 ? 43.300 5.492 -22.413 1.00 29.47 280 PRO A C 1
ATOM 2034 O O . PRO A 1 280 ? 42.534 4.958 -23.212 1.00 29.47 280 PRO A O 1
ATOM 2037 N N . GLN A 1 281 ? 43.503 6.808 -22.389 1.00 39.75 281 GLN A N 1
ATOM 2038 C CA . GLN A 1 281 ? 43.000 7.725 -23.409 1.00 39.75 281 GLN A CA 1
ATOM 2039 C C . GLN A 1 281 ? 43.556 7.342 -24.790 1.00 39.75 281 GLN A C 1
ATOM 2041 O O . GLN A 1 281 ? 44.775 7.380 -24.969 1.00 39.75 281 GLN A O 1
ATOM 2046 N N . ARG A 1 282 ? 42.682 7.047 -25.766 1.00 32.22 282 ARG A N 1
ATOM 2047 C CA . ARG A 1 282 ? 42.773 7.553 -27.154 1.00 32.22 282 ARG A CA 1
ATOM 2048 C C . ARG A 1 282 ? 41.591 7.121 -28.038 1.00 32.22 282 ARG A C 1
ATOM 2050 O O . ARG A 1 282 ? 41.334 5.941 -28.215 1.00 32.22 282 ARG A O 1
ATOM 2057 N N . ALA A 1 283 ? 40.970 8.155 -28.609 1.00 33.56 283 ALA A N 1
ATOM 2058 C CA . ALA A 1 283 ? 40.382 8.309 -29.942 1.00 33.56 283 ALA A CA 1
ATOM 2059 C C . ALA A 1 283 ? 39.536 7.176 -30.562 1.00 33.56 283 ALA A C 1
ATOM 2061 O O . ALA A 1 283 ? 40.060 6.194 -31.073 1.00 33.56 283 ALA A O 1
ATOM 2062 N N . GLY A 1 284 ? 38.245 7.486 -30.727 1.00 35.97 284 GLY A N 1
ATOM 2063 C CA . GLY A 1 284 ? 37.572 7.299 -32.014 1.00 35.97 284 GLY A CA 1
ATOM 2064 C C . GLY A 1 284 ? 37.007 5.913 -32.301 1.00 35.97 284 GLY A C 1
ATOM 2065 O O . GLY A 1 284 ? 37.382 5.312 -33.298 1.00 35.97 284 GLY A O 1
ATOM 2066 N N . GLN A 1 285 ? 36.058 5.453 -31.487 1.00 27.36 285 GLN A N 1
ATOM 2067 C CA . GLN A 1 285 ? 35.004 4.523 -31.907 1.00 27.36 285 GLN A CA 1
ATOM 2068 C C . GLN A 1 285 ? 33.910 4.526 -30.829 1.00 27.36 285 GLN A C 1
ATOM 2070 O O . GLN A 1 285 ? 34.149 4.095 -29.704 1.00 27.36 285 GLN A O 1
ATOM 2075 N N . GLN A 1 286 ? 32.718 5.037 -31.153 1.00 32.41 286 GLN A N 1
ATOM 2076 C CA . GLN A 1 286 ? 31.514 4.773 -30.361 1.00 32.41 286 GLN A CA 1
ATOM 2077 C C . GLN A 1 286 ? 31.203 3.282 -30.501 1.00 32.41 286 GLN A C 1
ATOM 2079 O O . GLN A 1 286 ? 30.584 2.846 -31.468 1.00 32.41 286 GLN A O 1
ATOM 2084 N N . VAL A 1 287 ? 31.694 2.487 -29.557 1.00 28.12 287 VAL A N 1
ATOM 2085 C CA . VAL A 1 287 ? 31.287 1.095 -29.419 1.00 28.12 287 VAL A CA 1
ATOM 2086 C C . VAL A 1 287 ? 30.053 1.104 -28.527 1.00 28.12 287 VAL A C 1
ATOM 2088 O O . VAL A 1 287 ? 30.171 1.282 -27.319 1.00 28.12 287 VAL A O 1
ATOM 2091 N N . HIS A 1 288 ? 28.869 0.915 -29.115 1.00 29.72 288 HIS A N 1
ATOM 2092 C CA . HIS A 1 288 ? 27.726 0.409 -28.358 1.00 29.72 288 HIS A CA 1
ATOM 2093 C C . HIS A 1 288 ? 28.116 -0.986 -27.859 1.00 29.72 288 HIS A C 1
ATOM 2095 O O . HIS A 1 288 ? 28.033 -1.968 -28.599 1.00 29.72 288 HIS A O 1
ATOM 2101 N N . LEU A 1 289 ? 28.610 -1.087 -26.627 1.00 31.56 289 LEU A N 1
ATOM 2102 C CA . LEU A 1 289 ? 28.799 -2.378 -25.978 1.00 31.56 289 LEU A CA 1
ATOM 2103 C C . LEU A 1 289 ? 27.440 -2.836 -25.454 1.00 31.56 289 LEU A C 1
ATOM 2105 O O . LEU A 1 289 ? 27.174 -2.788 -24.258 1.00 31.56 289 LEU A O 1
ATOM 2109 N N . ARG A 1 290 ? 26.591 -3.318 -26.368 1.00 33.72 290 ARG A N 1
ATOM 2110 C CA . ARG A 1 290 ? 25.478 -4.191 -26.003 1.00 33.72 290 ARG A CA 1
ATOM 2111 C C . ARG A 1 290 ? 26.104 -5.482 -25.488 1.00 33.72 290 ARG A C 1
ATOM 2113 O O . ARG A 1 290 ? 26.508 -6.353 -26.259 1.00 33.72 290 ARG A O 1
ATOM 2120 N N . ALA A 1 291 ? 26.309 -5.574 -24.182 1.00 37.12 291 ALA A N 1
ATOM 2121 C CA . ALA A 1 291 ? 26.647 -6.846 -23.585 1.00 37.12 291 ALA A CA 1
ATOM 2122 C C . ALA A 1 291 ? 25.358 -7.673 -23.598 1.00 37.12 291 ALA A C 1
ATOM 2124 O O . ALA A 1 291 ? 24.557 -7.551 -22.682 1.00 37.12 291 ALA A O 1
ATOM 2125 N N . ASP A 1 292 ? 25.162 -8.499 -24.634 1.00 36.88 292 ASP A N 1
ATOM 2126 C CA . ASP A 1 292 ? 24.133 -9.550 -24.692 1.00 36.88 292 ASP A CA 1
ATOM 2127 C C . ASP A 1 292 ? 24.369 -10.555 -23.548 1.00 36.88 292 ASP A C 1
ATOM 2129 O O . ASP A 1 292 ? 24.863 -11.670 -23.724 1.00 36.88 292 ASP A O 1
ATOM 2133 N N . ARG A 1 293 ? 24.087 -10.143 -22.315 1.00 51.66 293 ARG A N 1
ATOM 2134 C CA . ARG A 1 293 ? 24.184 -10.966 -21.115 1.00 51.66 293 ARG A CA 1
ATOM 2135 C C . ARG A 1 293 ? 22.791 -11.143 -20.555 1.00 51.66 293 ARG A C 1
ATOM 2137 O O . ARG A 1 293 ? 22.477 -10.658 -19.472 1.00 51.66 293 ARG A O 1
ATOM 2144 N N . ARG A 1 294 ? 21.989 -11.904 -21.302 1.00 51.38 294 ARG A N 1
ATOM 2145 C CA . ARG A 1 294 ? 20.757 -12.498 -20.788 1.00 51.38 294 ARG A CA 1
ATOM 2146 C C . ARG A 1 294 ? 21.077 -13.299 -19.540 1.00 51.38 294 ARG A C 1
ATOM 2148 O O . ARG A 1 294 ? 21.810 -14.286 -19.605 1.00 51.38 294 ARG A O 1
ATOM 2155 N N . ALA A 1 295 ? 20.531 -12.877 -18.411 1.00 67.19 295 ALA A N 1
ATOM 2156 C CA . ALA A 1 295 ? 20.691 -13.572 -17.144 1.00 67.19 295 ALA A CA 1
ATOM 2157 C C . ALA A 1 295 ? 19.329 -14.000 -16.605 1.00 67.19 295 ALA A C 1
ATOM 2159 O O . ALA A 1 295 ? 18.373 -13.229 -16.631 1.00 67.19 295 ALA A O 1
ATOM 2160 N N . VAL A 1 296 ? 19.245 -15.219 -16.070 1.00 63.28 296 VAL A N 1
ATOM 2161 C CA . VAL A 1 296 ? 18.091 -15.629 -15.267 1.00 63.28 296 VAL A CA 1
ATOM 2162 C C . VAL A 1 296 ? 18.372 -15.278 -13.814 1.00 63.28 296 VAL A C 1
ATOM 2164 O O . VAL A 1 296 ? 19.319 -15.784 -13.212 1.00 63.28 296 VAL A O 1
ATOM 2167 N N . VAL A 1 297 ? 17.568 -14.379 -13.253 1.00 63.75 297 VAL A N 1
ATOM 2168 C CA . VAL A 1 297 ? 17.792 -13.819 -11.918 1.00 63.75 297 VAL A CA 1
ATOM 2169 C C . VAL A 1 297 ? 16.678 -14.284 -10.977 1.00 63.75 297 VAL A C 1
ATOM 2171 O O . VAL A 1 297 ? 15.503 -14.032 -11.260 1.00 63.75 297 VAL A O 1
ATOM 2174 N N . PRO A 1 298 ? 17.001 -14.962 -9.854 1.00 42.69 298 PRO A N 1
ATOM 2175 C CA . PRO A 1 298 ? 16.012 -15.259 -8.828 1.00 42.69 298 PRO A CA 1
ATOM 2176 C C . PRO A 1 298 ? 15.593 -13.969 -8.135 1.00 42.69 298 PRO A C 1
ATOM 2178 O O . PRO A 1 298 ? 16.442 -13.157 -7.763 1.00 42.69 298 PRO A O 1
ATOM 2181 N N . GLN A 1 299 ? 14.300 -13.807 -7.863 1.00 45.12 299 GLN A N 1
ATOM 2182 C CA . GLN A 1 299 ? 13.878 -12.689 -7.022 1.00 45.12 299 GLN A CA 1
ATOM 2183 C C . GLN A 1 299 ? 14.156 -12.942 -5.529 1.00 45.12 299 GLN A C 1
ATOM 2185 O O . GLN A 1 299 ? 14.348 -12.008 -4.748 1.00 45.12 299 GLN A O 1
ATOM 2190 N N . VAL A 1 300 ? 14.231 -14.215 -5.127 1.00 39.81 300 VAL A N 1
ATOM 2191 C CA . VAL A 1 300 ? 14.604 -14.626 -3.772 1.00 39.81 300 VAL A CA 1
ATOM 2192 C C . VAL A 1 300 ? 16.088 -14.982 -3.764 1.00 39.81 300 VAL A C 1
ATOM 2194 O O . VAL A 1 300 ? 16.481 -16.097 -4.100 1.00 39.81 300 VAL A O 1
ATOM 2197 N N . ARG A 1 301 ? 16.942 -14.045 -3.340 1.00 34.34 301 ARG A N 1
ATOM 2198 C CA . ARG A 1 301 ? 18.242 -14.445 -2.787 1.00 34.34 301 ARG A CA 1
ATOM 2199 C C . ARG A 1 301 ? 17.925 -15.295 -1.559 1.00 34.34 301 ARG A C 1
ATOM 2201 O O . ARG A 1 301 ? 17.317 -14.776 -0.623 1.00 34.34 301 ARG A O 1
ATOM 2208 N N . ASN A 1 302 ? 18.305 -16.573 -1.562 1.00 29.03 302 ASN A N 1
ATOM 2209 C CA . ASN A 1 302 ? 18.413 -17.331 -0.320 1.00 29.03 302 ASN A CA 1
ATOM 2210 C C . ASN A 1 302 ? 19.297 -16.497 0.611 1.00 29.03 302 ASN A C 1
ATOM 2212 O O . ASN A 1 302 ? 20.491 -16.332 0.355 1.00 29.03 302 ASN A O 1
ATOM 2216 N N . LEU A 1 303 ? 18.695 -15.894 1.635 1.00 27.50 303 LEU A N 1
ATOM 2217 C CA . LEU A 1 303 ? 19.465 -15.389 2.760 1.00 27.50 303 LEU A CA 1
ATOM 2218 C C . LEU A 1 303 ? 20.195 -16.602 3.353 1.00 27.50 303 LEU A C 1
ATOM 2220 O O . LEU A 1 303 ? 19.604 -17.689 3.389 1.00 27.50 303 LEU A O 1
ATOM 2224 N N . PRO A 1 304 ? 21.462 -16.468 3.779 1.00 24.95 304 PRO A N 1
ATOM 2225 C CA . PRO A 1 304 ? 22.091 -17.529 4.549 1.00 24.95 304 PRO A CA 1
ATOM 2226 C C . PRO A 1 304 ? 21.174 -17.862 5.729 1.00 24.95 304 PRO A C 1
ATOM 2228 O O . PRO A 1 304 ? 20.587 -16.954 6.329 1.00 24.95 304 PRO A O 1
ATOM 2231 N N . ARG A 1 305 ? 21.008 -19.159 6.022 1.00 27.88 305 ARG A N 1
ATOM 2232 C CA . ARG A 1 305 ? 20.401 -19.591 7.283 1.00 27.88 305 ARG A CA 1
ATOM 2233 C C . ARG A 1 305 ? 21.110 -18.805 8.384 1.00 27.88 305 ARG A C 1
ATOM 2235 O O . ARG A 1 305 ? 22.332 -18.858 8.471 1.00 27.88 305 ARG A O 1
ATOM 2242 N N . GLN A 1 306 ? 20.360 -18.024 9.153 1.00 28.42 306 GLN A N 1
ATOM 2243 C CA . GLN A 1 306 ? 20.859 -17.600 10.449 1.00 28.42 306 GLN A CA 1
ATOM 2244 C C . GLN A 1 306 ? 20.903 -18.880 11.273 1.00 28.42 306 GLN A C 1
ATOM 2246 O O . GLN A 1 306 ? 19.856 -19.411 11.646 1.00 28.42 306 GLN A O 1
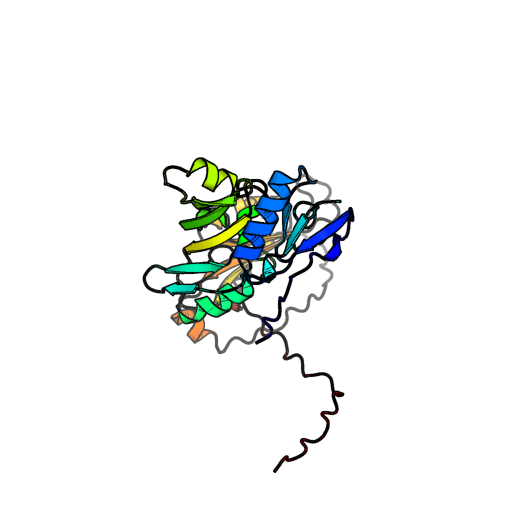ATOM 2251 N N . ASP A 1 307 ? 22.100 -19.435 11.430 1.00 28.41 307 ASP A N 1
ATOM 2252 C CA . ASP A 1 307 ? 22.324 -20.468 12.426 1.00 28.41 307 ASP A CA 1
ATOM 2253 C C . ASP A 1 307 ? 21.909 -19.885 13.788 1.00 28.41 307 ASP A C 1
ATOM 2255 O O . ASP A 1 307 ? 22.18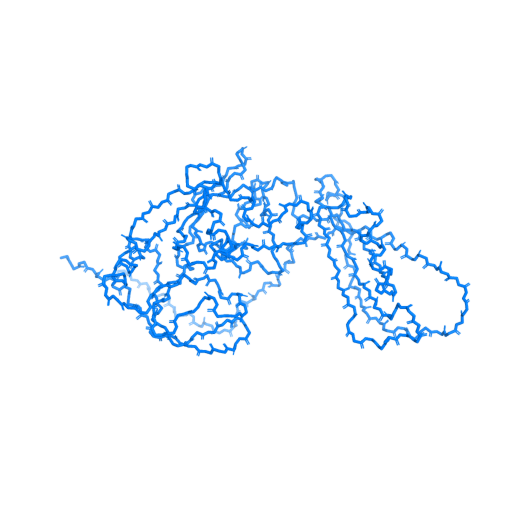3 -18.709 14.056 1.00 28.41 307 ASP A O 1
ATOM 2259 N N . PRO A 1 308 ? 21.184 -20.642 14.626 1.00 31.44 308 PRO A N 1
ATOM 2260 C CA . PRO A 1 308 ? 20.858 -20.177 15.963 1.00 31.44 308 PRO A CA 1
ATOM 2261 C C . PRO A 1 308 ? 22.159 -19.921 16.735 1.00 31.44 308 PRO A C 1
ATOM 2263 O O . PRO A 1 308 ? 23.053 -20.767 16.743 1.00 31.44 308 PRO A O 1
ATOM 2266 N N . GLU A 1 309 ? 22.249 -18.743 17.358 1.00 31.42 309 GLU A N 1
ATOM 2267 C CA . GLU A 1 309 ? 23.301 -18.364 18.309 1.00 31.42 309 GLU A CA 1
ATOM 2268 C C . GLU A 1 309 ? 23.604 -19.529 19.275 1.00 31.42 309 GLU A C 1
ATOM 2270 O O . GLU A 1 309 ? 22.670 -20.095 19.862 1.00 31.42 309 GLU A O 1
ATOM 2275 N N . PRO A 1 310 ? 24.880 -19.913 19.461 1.00 33.12 310 PRO A N 1
ATOM 2276 C CA . PRO A 1 310 ? 25.248 -20.932 20.421 1.00 33.12 310 PRO A CA 1
ATOM 2277 C C . PRO A 1 310 ? 25.291 -20.268 21.795 1.00 33.12 310 PRO A C 1
ATOM 2279 O O . PRO A 1 310 ? 26.311 -19.705 22.155 1.00 33.12 310 PRO A O 1
ATOM 2282 N N . ASP A 1 311 ? 24.157 -20.249 22.497 1.00 38.41 311 ASP A N 1
ATOM 2283 C CA . ASP A 1 311 ? 24.058 -20.303 23.966 1.00 38.41 311 ASP A CA 1
ATOM 2284 C C . ASP A 1 311 ? 22.620 -19.997 24.412 1.00 38.41 311 ASP A C 1
ATOM 2286 O O . ASP A 1 311 ? 22.280 -18.933 24.924 1.00 38.41 311 ASP A O 1
ATOM 2290 N N . ALA A 1 312 ? 21.749 -20.990 24.250 1.00 32.19 312 ALA A N 1
ATOM 2291 C CA . ALA A 1 312 ? 20.535 -21.104 25.046 1.00 32.19 312 ALA A CA 1
ATOM 2292 C C . ALA A 1 312 ? 20.507 -22.512 25.643 1.00 32.19 312 ALA A C 1
ATOM 2294 O O . ALA A 1 312 ? 19.983 -23.458 25.057 1.00 32.19 312 ALA A O 1
ATOM 2295 N N . VAL A 1 313 ? 21.137 -22.657 26.809 1.00 34.62 313 VAL A N 1
ATOM 2296 C CA . VAL A 1 313 ? 21.031 -23.855 27.644 1.00 34.62 313 VAL A CA 1
ATOM 2297 C C . VAL A 1 313 ? 19.562 -24.020 28.040 1.00 34.62 313 VAL A C 1
ATOM 2299 O O . VAL A 1 313 ? 19.047 -23.300 28.894 1.00 34.62 313 VAL A O 1
ATOM 2302 N N . LEU A 1 314 ? 18.869 -24.955 27.391 1.00 32.94 314 LEU A N 1
ATOM 2303 C CA . LEU A 1 314 ? 17.552 -25.423 27.816 1.00 32.94 314 LEU A CA 1
ATOM 2304 C C . LEU A 1 314 ? 17.705 -26.198 29.139 1.00 32.94 314 LEU A C 1
ATOM 2306 O O . LEU A 1 314 ? 18.564 -27.081 29.218 1.00 32.94 314 LEU A O 1
ATOM 2310 N N . PRO A 1 315 ? 16.895 -25.925 30.179 1.00 33.16 315 PRO A N 1
ATOM 2311 C CA . PRO A 1 315 ? 16.895 -26.749 31.381 1.00 33.16 315 PRO A CA 1
ATOM 2312 C C . PRO A 1 315 ? 16.297 -28.137 31.072 1.00 33.16 315 PRO A C 1
ATOM 2314 O O . PRO A 1 315 ? 15.423 -28.250 30.206 1.00 33.16 315 PRO A O 1
ATOM 2317 N N . PRO A 1 316 ? 16.745 -29.208 31.754 1.00 33.53 316 PRO A N 1
ATOM 2318 C CA . PRO A 1 316 ? 16.293 -30.561 31.458 1.00 33.53 316 PRO A CA 1
ATOM 2319 C C . PRO A 1 316 ? 14.814 -30.741 31.815 1.00 33.53 316 PRO A C 1
ATOM 2321 O O . PRO A 1 316 ? 14.349 -30.319 32.875 1.00 33.53 316 PRO A O 1
ATOM 2324 N N . ALA A 1 317 ? 14.085 -31.408 30.920 1.00 34.25 317 ALA A N 1
ATOM 2325 C CA . ALA A 1 317 ? 12.698 -31.798 31.114 1.00 34.25 317 ALA A CA 1
ATOM 2326 C C . ALA A 1 317 ? 12.577 -32.761 32.308 1.00 34.25 317 ALA A C 1
ATOM 2328 O O . ALA A 1 317 ? 12.978 -33.922 32.237 1.00 34.25 317 ALA A O 1
ATOM 2329 N N . GLY A 1 318 ? 12.018 -32.271 33.414 1.00 28.16 318 GLY A N 1
ATOM 2330 C CA . GLY A 1 318 ? 11.597 -33.104 34.533 1.00 28.16 318 GLY A CA 1
ATOM 2331 C C . GLY A 1 318 ? 10.319 -33.858 34.177 1.00 28.16 318 GLY A C 1
ATOM 2332 O O . GLY A 1 318 ? 9.288 -33.250 33.894 1.00 28.16 318 GLY A O 1
ATOM 2333 N N . HIS A 1 319 ? 10.393 -35.187 34.193 1.00 33.62 319 HIS A N 1
ATOM 2334 C CA . HIS A 1 319 ? 9.233 -36.069 34.149 1.00 33.62 319 HIS A CA 1
ATOM 2335 C C . HIS A 1 319 ? 8.329 -35.832 35.363 1.00 33.62 319 HIS A C 1
ATOM 2337 O O . HIS A 1 319 ? 8.776 -35.957 36.502 1.00 33.62 319 HIS A O 1
ATOM 2343 N N . VAL A 1 320 ? 7.047 -35.573 35.112 1.00 37.56 320 VAL A N 1
ATOM 2344 C CA . VAL A 1 320 ? 5.990 -35.698 36.119 1.00 37.56 320 VAL A CA 1
ATOM 2345 C C . VAL A 1 320 ? 5.236 -36.992 35.821 1.00 37.56 320 VAL A C 1
ATOM 2347 O O . VAL A 1 320 ? 4.672 -37.152 34.738 1.00 37.56 320 VAL A O 1
ATOM 2350 N N . ARG A 1 321 ? 5.312 -37.929 36.770 1.00 36.62 321 ARG A N 1
ATOM 2351 C CA . ARG A 1 321 ? 4.259 -38.917 37.020 1.00 36.62 321 ARG A CA 1
ATOM 2352 C C . ARG A 1 321 ? 3.208 -38.277 37.911 1.00 36.62 321 ARG A C 1
ATOM 2354 O O . ARG A 1 321 ? 3.627 -37.495 38.794 1.00 36.62 321 ARG A O 1
#

Radius of gyration: 24.6 Å; Cα contacts (8 Å, |Δi|>4): 608; chains: 1; bounding box: 65×59×69 Å

Secondary structure (DSSP, 8-state):
----------EEEEE--TT--S-EEEEEEE-S-HHHHHHHHHHHHHTT-S-EEEE-SS--SSSTT--TTSEEEEGGG---EEEE-TTT-EEEEETT-BHHHHHHHHGGGTEE-S---S-S--BHHHHHHTT---TTHHHH--GGGGEEEEEEE-TTS-EEEE-TTSTTHHHHHHHTTSTT-S-EEEEEEEEPEE-S-SEEEEE--EESSHHHHHHHHHSSGGGG-SEEEEEE-SSSPPPSSSS----EEEEEEEEPPHHHHHTTTT----------PPPPP-------------EEEESS--PPP----S---PPP-PPP-

Organism: Mycobacterium kansasii (NCBI:txid1768)

Sequence (321 aa):
MTMSSNASFATPTRLTGWGRTAPSVADVLRTPDPEVIAKAVARAADSGTRGVIARGLGRSYGDNAQNGGGLVIDMSGLNNIHSISADTKLADVDAGVNLDQLMKAALPFGLWVPVLPGTRQVTVGGAIACDIHGKNHHSAGSFGNHVRSMDLLLANGELRRLTPDGDEAELFWATVGGNGLTGIILRATIEMTPTETAYFIADGDVTATLDETIALHSDGSEAGYTYSSAWFDAISAPEAGPGGGVSGLFGQTRPAARQAAAQSAEIRCAPTTYVPRRVPQRAGQQVHLRADRRAVVPQVRNLPRQDPEPDAVLPPAGHVR